Protein AF-A0A7W0QUJ2-F1 (afdb_monomer_lite)

Sequence (228 aa):
MRVSLRWRLALAYGALLTVAAAILLAVAVLVADQTVAATPGLPPDAEVEVVTADGSTVTVSAGAVQEALRDQARDAILRTGGLAFGFVVLAGAAASYLVAGRVLRPVSDLTETARRLSTATLRERIAYRGPRDELAELADAFDEMVGRLDAAFAGQQRFAANASHELRTPLTLIRAEVDVALSDPNATVEELRTSAEIVREATIRADALIESLLLLARSEAEAEKGVL

Structure (mmCIF, N/CA/C/O backbone):
data_AF-A0A7W0QUJ2-F1
#
_entry.id   AF-A0A7W0QUJ2-F1
#
loop_
_atom_site.group_PDB
_atom_site.id
_atom_site.type_symbol
_atom_site.label_atom_id
_atom_site.label_alt_id
_atom_site.label_comp_id
_atom_site.label_asym_id
_atom_site.label_entity_id
_atom_site.label_seq_id
_atom_site.pdbx_PDB_ins_code
_atom_site.Cartn_x
_atom_site.Cartn_y
_atom_site.Cartn_z
_atom_site.occupancy
_atom_site.B_iso_or_equiv
_atom_site.auth_seq_id
_atom_site.auth_comp_id
_atom_site.auth_asym_id
_atom_site.auth_atom_id
_atom_site.pdbx_PDB_model_num
ATOM 1 N N . MET A 1 1 ? 9.821 19.921 -4.964 1.00 41.12 1 MET A N 1
ATOM 2 C CA . MET A 1 1 ? 8.871 19.016 -5.657 1.00 41.12 1 MET A CA 1
ATOM 3 C C . MET A 1 1 ? 9.363 17.582 -5.519 1.00 41.12 1 MET A C 1
ATOM 5 O O . MET A 1 1 ? 10.493 17.316 -5.905 1.00 41.12 1 MET A O 1
ATOM 9 N N . ARG A 1 2 ? 8.576 16.667 -4.936 1.00 44.12 2 ARG A N 1
ATOM 10 C CA . ARG A 1 2 ? 8.938 15.239 -4.900 1.00 44.12 2 ARG A CA 1
ATOM 11 C C . ARG A 1 2 ? 8.622 14.639 -6.269 1.00 44.12 2 ARG A C 1
ATOM 13 O O . ARG A 1 2 ? 7.461 14.585 -6.659 1.00 44.12 2 ARG A O 1
ATOM 20 N N . VAL A 1 3 ? 9.651 14.246 -7.014 1.00 54.47 3 VAL A N 1
ATOM 21 C CA . VAL A 1 3 ? 9.490 13.581 -8.313 1.00 54.47 3 VAL A CA 1
ATOM 22 C C . VAL A 1 3 ? 8.776 12.248 -8.077 1.00 54.47 3 VAL A C 1
ATOM 24 O O . VAL A 1 3 ? 9.257 11.425 -7.299 1.00 54.47 3 VAL A O 1
ATOM 27 N N . SER A 1 4 ? 7.610 12.044 -8.700 1.00 71.44 4 SER A N 1
ATOM 28 C CA . SER A 1 4 ? 6.835 10.806 -8.529 1.00 71.44 4 SER A CA 1
ATOM 29 C C . SER A 1 4 ? 7.671 9.586 -8.934 1.00 71.44 4 SER A C 1
ATOM 31 O O . SER A 1 4 ? 8.441 9.665 -9.893 1.00 71.44 4 SER A O 1
ATOM 33 N N . LEU A 1 5 ? 7.501 8.451 -8.252 1.00 67.38 5 LEU A N 1
ATOM 34 C CA . LEU A 1 5 ? 8.275 7.226 -8.499 1.00 67.38 5 LEU A CA 1
ATOM 35 C C . LEU A 1 5 ? 8.194 6.752 -9.967 1.00 67.38 5 LEU A C 1
ATOM 37 O O . LEU A 1 5 ? 9.180 6.260 -10.509 1.00 67.38 5 LEU A O 1
ATOM 41 N N . ARG A 1 6 ? 7.066 7.029 -10.639 1.00 70.38 6 ARG A N 1
ATOM 42 C CA . ARG A 1 6 ? 6.864 6.839 -12.086 1.00 70.38 6 ARG A CA 1
ATOM 43 C C . ARG A 1 6 ? 7.932 7.531 -12.932 1.00 70.38 6 ARG A C 1
ATOM 45 O O . ARG A 1 6 ? 8.529 6.904 -13.796 1.00 70.38 6 ARG A O 1
ATOM 52 N N . TRP A 1 7 ? 8.200 8.806 -12.648 1.00 68.88 7 TRP A N 1
ATOM 53 C CA . TRP A 1 7 ? 9.214 9.595 -13.349 1.00 68.88 7 TRP A CA 1
ATOM 54 C C . TRP A 1 7 ? 10.627 9.089 -13.058 1.00 68.88 7 TRP A C 1
ATOM 56 O O . TRP A 1 7 ? 11.445 9.055 -13.964 1.00 68.88 7 TRP A O 1
ATOM 66 N N . ARG A 1 8 ? 10.914 8.632 -11.832 1.00 73.19 8 ARG A N 1
ATOM 67 C CA . ARG A 1 8 ? 12.238 8.082 -11.488 1.00 73.19 8 ARG A CA 1
ATOM 68 C C . ARG A 1 8 ? 12.532 6.776 -12.228 1.00 73.19 8 ARG A C 1
ATOM 70 O O . ARG A 1 8 ? 13.620 6.638 -12.774 1.00 73.19 8 ARG A O 1
ATOM 77 N N . LEU A 1 9 ? 11.570 5.851 -12.276 1.00 74.75 9 LEU A N 1
ATOM 78 C CA . LEU A 1 9 ? 11.726 4.585 -13.003 1.00 74.75 9 LEU A CA 1
ATOM 79 C C . LEU A 1 9 ? 11.767 4.808 -14.516 1.00 74.75 9 LEU A C 1
ATOM 81 O O . LEU A 1 9 ? 12.647 4.270 -15.180 1.00 74.75 9 LEU A O 1
ATOM 85 N N . ALA A 1 10 ? 10.885 5.654 -15.057 1.00 77.75 10 ALA A N 1
ATOM 86 C CA . ALA A 1 10 ? 10.911 5.998 -16.476 1.00 77.75 10 ALA A CA 1
ATOM 87 C C . ALA A 1 10 ? 12.243 6.649 -16.885 1.00 77.75 10 ALA A C 1
ATOM 89 O O . ALA A 1 10 ? 12.790 6.304 -17.928 1.00 77.75 10 ALA A O 1
ATOM 90 N N . LEU A 1 11 ? 12.797 7.534 -16.046 1.00 77.25 11 LEU A N 1
ATOM 91 C CA . LEU A 1 11 ? 14.112 8.134 -16.276 1.00 77.25 11 LEU A CA 1
ATOM 92 C C . LEU A 1 11 ? 15.243 7.106 -16.182 1.00 77.25 11 LEU A C 1
ATOM 94 O O . LEU A 1 11 ? 16.143 7.149 -17.009 1.00 77.25 11 LEU A O 1
ATOM 98 N N . ALA A 1 12 ? 15.205 6.175 -15.225 1.00 78.25 12 ALA A N 1
ATOM 99 C CA . ALA A 1 12 ? 16.251 5.162 -15.072 1.00 78.25 12 ALA A CA 1
ATOM 100 C C . ALA A 1 12 ? 16.293 4.183 -16.260 1.00 78.25 12 ALA A C 1
ATOM 102 O O . ALA A 1 12 ? 17.344 4.014 -16.880 1.00 78.25 12 ALA A O 1
ATOM 103 N N . TYR A 1 13 ? 15.152 3.585 -16.624 1.00 81.38 13 TYR A N 1
ATOM 104 C CA . TYR A 1 13 ? 15.073 2.670 -17.770 1.00 81.38 13 TYR A CA 1
ATOM 105 C C . TYR A 1 13 ? 15.253 3.404 -19.104 1.00 81.38 13 TYR A C 1
ATOM 107 O O . TYR A 1 13 ? 15.942 2.902 -19.991 1.00 81.38 13 TYR A O 1
ATOM 115 N N . GLY A 1 14 ? 14.712 4.620 -19.227 1.00 81.88 14 GLY A N 1
ATOM 116 C CA . GLY A 1 14 ? 14.914 5.474 -20.397 1.00 81.88 14 GLY A CA 1
ATOM 117 C C . GLY A 1 14 ? 16.379 5.864 -20.591 1.00 81.88 14 GLY A C 1
ATOM 118 O O . GLY A 1 14 ? 16.884 5.788 -21.710 1.00 81.88 14 GLY A O 1
ATOM 119 N N . ALA A 1 15 ? 17.093 6.211 -19.516 1.00 79.19 15 ALA A N 1
ATOM 120 C CA . ALA A 1 15 ? 18.522 6.514 -19.568 1.00 79.19 15 ALA A CA 1
ATOM 121 C C . ALA A 1 15 ? 19.346 5.289 -19.980 1.00 79.19 15 ALA A C 1
ATOM 123 O O . ALA A 1 15 ? 20.196 5.405 -20.860 1.00 79.19 15 ALA A O 1
ATOM 124 N N . LEU A 1 16 ? 19.057 4.111 -19.416 1.00 83.12 16 LEU A N 1
ATOM 125 C CA . LEU A 1 16 ? 19.733 2.865 -19.789 1.00 83.12 16 LEU A CA 1
ATOM 126 C C . LEU A 1 16 ? 19.545 2.544 -21.279 1.00 83.12 16 LEU A C 1
ATOM 128 O O . LEU A 1 16 ? 20.512 2.241 -21.976 1.00 83.12 16 LEU A O 1
ATOM 132 N N . LEU A 1 17 ? 18.313 2.659 -21.779 1.00 85.00 17 LEU A N 1
ATOM 133 C CA . LEU A 1 17 ? 17.988 2.412 -23.183 1.00 85.00 17 LEU A CA 1
ATOM 134 C C . LEU A 1 17 ? 18.646 3.444 -24.108 1.00 85.00 17 LEU A C 1
ATOM 136 O O . LEU A 1 17 ? 19.142 3.085 -25.171 1.00 85.00 17 LEU A O 1
ATOM 140 N N . THR A 1 18 ? 18.722 4.704 -23.675 1.00 83.62 18 THR A N 1
ATOM 141 C CA . THR A 1 18 ? 19.430 5.768 -24.402 1.00 83.62 18 THR A CA 1
ATOM 142 C C . THR A 1 18 ? 20.923 5.468 -24.505 1.00 83.62 18 THR A C 1
ATOM 144 O O . THR A 1 18 ? 21.493 5.574 -25.588 1.00 83.62 18 THR A O 1
ATOM 147 N N . VAL A 1 19 ? 21.558 5.036 -23.410 1.00 82.00 19 VAL A N 1
ATOM 148 C CA . VAL A 1 19 ? 22.975 4.640 -23.407 1.00 82.00 19 VAL A CA 1
ATOM 149 C C . VAL A 1 19 ? 23.201 3.437 -24.323 1.00 82.00 19 VAL A C 1
ATOM 151 O O . VAL A 1 19 ? 24.111 3.466 -25.148 1.00 82.00 19 VAL A O 1
ATOM 154 N N . ALA A 1 20 ? 22.348 2.412 -24.248 1.00 84.12 20 ALA A N 1
ATOM 155 C CA . ALA A 1 20 ? 22.443 1.238 -25.113 1.00 84.12 20 ALA A CA 1
ATOM 156 C C . ALA A 1 20 ? 22.291 1.598 -26.603 1.00 84.12 20 ALA A C 1
ATOM 158 O O . ALA A 1 20 ? 23.094 1.166 -27.428 1.00 84.12 20 ALA A O 1
ATOM 159 N N . ALA A 1 21 ? 21.307 2.434 -26.947 1.00 85.00 21 ALA A N 1
ATOM 160 C CA . ALA A 1 21 ? 21.097 2.900 -28.315 1.00 85.00 21 ALA A CA 1
ATOM 161 C C . ALA A 1 21 ? 22.274 3.754 -28.823 1.00 85.00 21 ALA A C 1
ATOM 163 O O . ALA A 1 21 ? 22.656 3.637 -29.986 1.00 85.00 21 ALA A O 1
ATOM 164 N N . ALA A 1 22 ? 22.888 4.564 -27.954 1.00 83.69 22 ALA A N 1
ATOM 165 C CA . ALA A 1 22 ? 24.043 5.387 -28.306 1.00 83.69 22 ALA A CA 1
ATOM 166 C C . ALA A 1 22 ? 25.286 4.524 -28.562 1.00 83.69 22 ALA A C 1
ATOM 168 O O . ALA A 1 22 ? 26.011 4.765 -29.525 1.00 83.69 22 ALA A O 1
ATOM 169 N N . ILE A 1 23 ? 25.499 3.484 -27.746 1.00 86.75 23 ILE A N 1
ATOM 170 C CA . ILE A 1 23 ? 26.576 2.505 -27.946 1.00 86.75 23 ILE A CA 1
ATOM 171 C C . ILE A 1 23 ? 26.380 1.768 -29.273 1.00 86.75 23 ILE A C 1
ATOM 173 O O . ILE A 1 23 ? 27.322 1.681 -30.054 1.00 86.75 23 ILE A O 1
ATOM 177 N N . LEU A 1 24 ? 25.169 1.280 -29.563 1.00 84.94 24 LEU A N 1
ATOM 178 C CA . LEU A 1 24 ? 24.881 0.597 -30.830 1.00 84.94 24 LEU A CA 1
ATOM 179 C C . LEU A 1 24 ? 25.134 1.499 -32.041 1.00 84.94 24 LEU A C 1
ATOM 181 O O . LEU A 1 24 ? 25.731 1.051 -33.018 1.00 84.94 24 LEU A O 1
ATOM 185 N N . LEU A 1 25 ? 24.733 2.771 -31.966 1.00 84.75 25 LEU A N 1
ATOM 186 C CA . LEU A 1 25 ? 24.997 3.739 -33.028 1.00 84.75 25 LEU A CA 1
ATOM 187 C C . LEU A 1 25 ? 26.503 3.994 -33.201 1.00 84.75 25 LEU A C 1
ATOM 189 O O . LEU A 1 25 ? 26.996 3.996 -34.327 1.00 84.75 25 LEU A O 1
ATOM 193 N N . ALA A 1 26 ? 27.244 4.158 -32.102 1.00 81.88 26 ALA A N 1
ATOM 194 C CA . ALA A 1 26 ? 28.694 4.342 -32.141 1.00 81.88 26 ALA A CA 1
ATOM 195 C C . ALA A 1 26 ? 29.414 3.124 -32.743 1.00 81.88 26 ALA A C 1
ATOM 197 O O . ALA A 1 26 ? 30.314 3.285 -33.565 1.00 81.88 26 ALA A O 1
ATOM 198 N N . VAL A 1 27 ? 28.982 1.909 -32.388 1.00 86.12 27 VAL A N 1
ATOM 199 C CA . VAL A 1 27 ? 29.499 0.662 -32.970 1.00 86.12 27 VAL A CA 1
ATOM 200 C C . VAL A 1 27 ? 29.193 0.595 -34.465 1.00 86.12 27 VAL A C 1
ATOM 202 O O . VAL A 1 27 ? 30.080 0.250 -35.239 1.00 86.12 27 VAL A O 1
ATOM 205 N N . ALA A 1 28 ? 27.984 0.966 -34.894 1.00 83.38 28 ALA A N 1
ATOM 206 C CA . ALA A 1 28 ? 27.619 0.973 -36.310 1.00 83.38 28 ALA A CA 1
ATOM 207 C C . ALA A 1 28 ? 28.500 1.929 -37.134 1.00 83.38 28 ALA A C 1
ATOM 209 O O . ALA A 1 28 ? 28.973 1.548 -38.204 1.00 83.38 28 ALA A O 1
ATOM 210 N N . VAL A 1 29 ? 28.770 3.135 -36.619 1.00 82.50 29 VAL A N 1
ATOM 211 C CA . VAL A 1 29 ? 29.682 4.101 -37.262 1.00 82.50 29 VAL A CA 1
ATOM 212 C C . VAL A 1 29 ? 31.108 3.551 -37.319 1.00 82.50 29 VAL A C 1
ATOM 214 O O . VAL A 1 29 ? 31.731 3.587 -38.374 1.00 82.50 29 VAL A O 1
ATOM 217 N N . LEU A 1 30 ? 31.603 2.974 -36.222 1.00 85.81 30 LEU A N 1
ATOM 218 C CA . LEU A 1 30 ? 32.952 2.408 -36.160 1.00 85.81 30 LEU A CA 1
ATOM 219 C C . LEU A 1 30 ? 33.131 1.238 -37.138 1.00 85.81 30 LEU A C 1
ATOM 221 O O . LEU A 1 30 ? 34.152 1.155 -37.818 1.00 85.81 30 LEU A O 1
ATOM 225 N N . VAL A 1 31 ? 32.138 0.350 -37.243 1.00 83.38 31 VAL A N 1
ATOM 226 C CA . VAL A 1 31 ? 32.144 -0.754 -38.215 1.00 83.38 31 VAL A CA 1
ATOM 227 C C . VAL A 1 31 ? 32.119 -0.212 -39.640 1.00 83.38 31 VAL A C 1
ATOM 229 O O . VAL A 1 31 ? 32.890 -0.682 -40.473 1.00 83.38 31 VAL A O 1
ATOM 232 N N . ALA A 1 32 ? 31.292 0.796 -39.926 1.00 81.44 32 ALA A N 1
ATOM 233 C CA . ALA A 1 32 ? 31.268 1.424 -41.241 1.00 81.44 32 ALA A CA 1
ATOM 234 C C . ALA A 1 32 ? 32.638 2.015 -41.608 1.00 81.44 32 ALA A C 1
ATOM 236 O O . ALA A 1 32 ? 33.168 1.696 -42.672 1.00 81.44 32 ALA A O 1
ATOM 237 N N . ASP A 1 33 ? 33.267 2.760 -40.696 1.00 79.31 33 ASP A N 1
ATOM 238 C CA . ASP A 1 33 ? 34.607 3.319 -40.899 1.00 79.31 33 ASP A CA 1
ATOM 239 C C . ASP A 1 33 ? 35.656 2.230 -41.166 1.00 79.31 33 ASP A C 1
ATOM 241 O O . ASP A 1 33 ? 36.487 2.381 -42.065 1.00 79.31 33 ASP A O 1
ATOM 245 N N . GLN A 1 34 ? 35.600 1.111 -40.434 1.00 80.75 34 GLN A N 1
ATOM 246 C CA . GLN A 1 34 ? 36.497 -0.029 -40.648 1.00 80.75 34 GLN A CA 1
ATOM 247 C C . GLN A 1 34 ? 36.257 -0.719 -41.993 1.00 80.75 34 GLN A C 1
ATOM 249 O O . GLN A 1 34 ? 37.219 -1.034 -42.690 1.00 80.75 34 GLN A O 1
ATOM 254 N N . THR A 1 35 ? 34.999 -0.942 -42.382 1.00 79.06 35 THR A N 1
ATOM 255 C CA . THR A 1 35 ? 34.668 -1.584 -43.667 1.00 79.06 35 THR A CA 1
ATOM 256 C C . THR A 1 35 ? 35.083 -0.726 -44.860 1.00 79.06 35 THR A C 1
ATOM 258 O O . THR A 1 35 ? 35.651 -1.249 -45.819 1.00 79.06 35 THR A O 1
ATOM 261 N N . VAL A 1 36 ? 34.890 0.595 -44.782 1.00 74.69 36 VAL A N 1
ATOM 262 C CA . VAL A 1 36 ? 35.333 1.533 -45.822 1.00 74.69 36 VAL A CA 1
ATOM 263 C C . VAL A 1 36 ? 36.861 1.578 -45.899 1.00 74.69 36 VAL A C 1
ATOM 265 O O . VAL A 1 36 ? 37.410 1.540 -46.996 1.00 74.69 36 VAL A O 1
ATOM 268 N N . ALA A 1 37 ? 37.562 1.587 -44.759 1.00 74.81 37 ALA A N 1
ATOM 269 C CA . ALA A 1 37 ? 39.027 1.584 -44.728 1.00 74.81 37 ALA A CA 1
ATOM 270 C C . ALA A 1 37 ? 39.653 0.255 -45.196 1.00 74.81 37 ALA A C 1
ATOM 272 O O . ALA A 1 37 ? 40.754 0.255 -45.739 1.00 74.81 37 ALA A O 1
ATOM 273 N N . ALA A 1 38 ? 38.969 -0.872 -44.983 1.00 75.12 38 ALA A N 1
ATOM 274 C CA . ALA A 1 38 ? 39.429 -2.201 -45.388 1.00 75.12 38 ALA A CA 1
ATOM 275 C C . ALA A 1 38 ? 39.112 -2.540 -46.854 1.00 75.12 38 ALA A C 1
ATOM 277 O O . ALA A 1 38 ? 39.614 -3.541 -47.367 1.00 75.12 38 ALA A O 1
ATOM 278 N N . THR A 1 39 ? 38.283 -1.738 -47.529 1.00 73.56 39 THR A N 1
ATOM 279 C CA . THR A 1 39 ? 37.979 -1.932 -48.950 1.00 73.56 39 THR A CA 1
ATOM 280 C C . THR A 1 39 ? 39.227 -1.576 -49.769 1.00 73.56 39 THR A C 1
ATOM 282 O O . THR A 1 39 ? 39.682 -0.434 -49.681 1.00 73.56 39 THR A O 1
ATOM 285 N N . PRO A 1 40 ? 39.810 -2.509 -50.551 1.00 66.62 40 PRO A N 1
ATOM 286 C CA . PRO A 1 40 ? 40.983 -2.221 -51.371 1.00 66.62 40 PRO A CA 1
ATOM 287 C C . PRO A 1 40 ? 40.670 -1.090 -52.357 1.00 66.62 40 PRO A C 1
ATOM 289 O O . PRO A 1 40 ? 39.863 -1.259 -53.270 1.00 66.62 40 PRO A O 1
ATOM 292 N N . GLY A 1 41 ? 41.276 0.074 -52.132 1.00 65.81 41 GLY A N 1
ATOM 293 C CA . GLY A 1 41 ? 41.152 1.235 -53.005 1.00 65.81 41 GLY A CA 1
ATOM 294 C C . GLY A 1 41 ? 42.111 1.150 -54.188 1.00 65.81 41 GLY A C 1
ATOM 295 O O . GLY A 1 41 ? 43.156 0.500 -54.123 1.00 65.81 41 GLY A O 1
ATOM 296 N N . LEU A 1 42 ? 41.760 1.835 -55.275 1.00 68.25 42 LEU A N 1
ATOM 297 C CA . LEU A 1 42 ? 42.717 2.163 -56.329 1.00 68.25 42 LEU A CA 1
ATOM 298 C C . LEU A 1 42 ? 43.862 3.007 -55.725 1.00 68.25 42 LEU A C 1
ATOM 300 O O . LEU A 1 42 ? 43.637 3.702 -54.731 1.00 68.25 42 LEU A O 1
ATOM 304 N N . PRO A 1 43 ? 45.084 2.963 -56.291 1.00 72.44 43 PRO A N 1
ATOM 305 C CA . PRO A 1 43 ? 46.177 3.824 -55.848 1.00 72.44 43 PRO A CA 1
ATOM 306 C C . PRO A 1 43 ? 45.701 5.284 -55.760 1.00 72.44 43 PRO A C 1
ATOM 308 O O . PRO A 1 43 ? 44.968 5.713 -56.649 1.00 72.44 43 PRO A O 1
ATOM 311 N N . PRO A 1 44 ? 46.091 6.061 -54.735 1.00 67.19 44 PRO A N 1
ATOM 312 C CA . PRO A 1 44 ? 45.601 7.433 -54.551 1.00 67.19 44 PRO A CA 1
ATOM 313 C C . PRO A 1 44 ? 45.901 8.345 -55.752 1.00 67.19 44 PRO A C 1
ATOM 315 O O . PRO A 1 44 ? 45.146 9.279 -56.018 1.00 67.19 44 PRO A O 1
ATOM 318 N N . ASP A 1 45 ? 46.948 8.008 -56.507 1.00 72.25 45 ASP A N 1
ATOM 319 C CA . ASP A 1 45 ? 47.400 8.710 -57.709 1.00 72.25 45 ASP A CA 1
ATOM 320 C C . ASP A 1 45 ? 46.765 8.162 -59.002 1.00 72.25 45 ASP A C 1
ATOM 322 O O . ASP A 1 45 ? 47.058 8.645 -60.093 1.00 72.25 45 ASP A O 1
ATOM 326 N N . ALA A 1 46 ? 45.929 7.121 -58.910 1.00 75.62 46 ALA A N 1
ATOM 327 C CA . ALA A 1 46 ? 45.236 6.569 -60.063 1.00 75.62 46 ALA A CA 1
ATOM 328 C C . ALA A 1 46 ? 44.139 7.533 -60.518 1.00 75.62 46 ALA A C 1
ATOM 330 O O . ALA A 1 46 ? 43.313 7.992 -59.729 1.00 75.62 46 ALA A O 1
ATOM 331 N N . GLU A 1 47 ? 44.120 7.815 -61.811 1.00 77.94 47 GLU A N 1
ATOM 332 C CA . GLU A 1 47 ? 43.076 8.603 -62.445 1.00 77.94 47 GLU A CA 1
ATOM 333 C C . GLU A 1 47 ? 41.907 7.699 -62.845 1.00 77.94 47 GLU A C 1
ATOM 335 O O . GLU A 1 47 ? 42.093 6.633 -63.434 1.00 77.94 47 GLU A O 1
ATOM 340 N N . VAL A 1 48 ? 40.693 8.123 -62.506 1.00 78.12 48 VAL A N 1
ATOM 341 C CA . VAL A 1 48 ? 39.449 7.434 -62.848 1.00 78.12 48 VAL A CA 1
ATOM 342 C C . VAL A 1 48 ? 38.657 8.342 -63.776 1.00 78.12 48 VAL A C 1
ATOM 344 O O . VAL A 1 48 ? 38.345 9.480 -63.427 1.00 78.12 48 VAL A O 1
ATOM 347 N N . GLU A 1 49 ? 38.316 7.842 -64.961 1.00 78.31 49 GLU A N 1
ATOM 348 C CA . GLU A 1 49 ? 37.331 8.500 -65.816 1.00 78.31 49 GLU A CA 1
ATOM 349 C C . GLU A 1 49 ? 35.940 8.302 -65.217 1.00 78.31 49 GLU A C 1
ATOM 351 O O . GLU A 1 49 ? 35.427 7.183 -65.126 1.00 78.31 49 GLU A O 1
ATOM 356 N N . VAL A 1 50 ? 35.319 9.403 -64.812 1.00 76.62 50 VAL A N 1
ATOM 357 C CA . VAL A 1 50 ? 33.926 9.428 -64.384 1.00 76.62 50 VAL A CA 1
ATOM 358 C C . VAL A 1 50 ? 33.111 10.005 -65.531 1.00 76.62 50 VAL A C 1
ATOM 360 O O . VAL A 1 50 ? 33.337 11.135 -65.962 1.00 76.62 50 VAL A O 1
ATOM 363 N N . VAL A 1 51 ? 32.159 9.225 -66.037 1.00 79.38 51 VAL A N 1
ATOM 364 C CA . VAL A 1 51 ? 31.181 9.713 -67.013 1.00 79.38 51 VAL A CA 1
ATOM 365 C C . VAL A 1 51 ? 30.088 10.445 -66.239 1.00 79.38 51 VAL A C 1
ATOM 367 O O . VAL A 1 51 ? 29.348 9.828 -65.467 1.00 79.38 51 VAL A O 1
ATOM 370 N N . THR A 1 52 ? 30.005 11.763 -66.396 1.00 75.88 52 THR A N 1
ATOM 371 C CA . THR A 1 52 ? 28.955 12.580 -65.780 1.00 75.88 52 THR A CA 1
ATOM 372 C C . THR A 1 52 ? 27.600 12.320 -66.436 1.00 75.88 52 THR A C 1
ATOM 374 O O . THR A 1 52 ? 27.493 11.761 -67.526 1.00 75.88 52 THR A O 1
ATOM 377 N N . ALA A 1 53 ? 26.521 12.724 -65.760 1.00 77.25 53 ALA A N 1
ATOM 378 C CA . ALA A 1 53 ? 25.148 12.495 -66.222 1.00 77.25 53 ALA A CA 1
ATOM 379 C C . ALA A 1 53 ? 24.821 13.154 -67.581 1.00 77.25 53 ALA A C 1
ATOM 381 O O . ALA A 1 53 ? 23.825 12.805 -68.211 1.00 77.25 53 ALA A O 1
ATOM 382 N N . ASP A 1 54 ? 25.653 14.095 -68.030 1.00 80.44 54 ASP A N 1
ATOM 383 C CA . ASP A 1 54 ? 25.590 14.774 -69.325 1.00 80.44 54 ASP A CA 1
ATOM 384 C C . ASP A 1 54 ? 26.376 14.055 -70.442 1.00 80.44 54 ASP A C 1
ATOM 386 O O . ASP A 1 54 ? 26.400 14.525 -71.579 1.00 80.44 54 ASP A O 1
ATOM 390 N N . GLY A 1 55 ? 27.000 12.912 -70.137 1.00 77.12 55 GLY A N 1
ATOM 391 C CA . GLY A 1 55 ? 27.792 12.118 -71.077 1.00 77.12 55 GLY A CA 1
ATOM 392 C C . GLY A 1 55 ? 29.205 12.650 -71.324 1.00 77.12 55 GLY A C 1
ATOM 393 O O . GLY A 1 55 ? 29.910 12.089 -72.161 1.00 77.12 55 GLY A O 1
ATOM 394 N N . SER A 1 56 ? 29.632 13.706 -70.623 1.00 77.94 56 SER A N 1
ATOM 395 C CA . SER A 1 56 ? 31.028 14.147 -70.646 1.00 77.94 56 SER A CA 1
ATOM 396 C C . SER A 1 56 ? 31.889 13.257 -69.747 1.00 77.94 56 SER A C 1
ATOM 398 O O . SER A 1 56 ? 31.410 12.722 -68.747 1.00 77.94 56 SER A O 1
ATOM 400 N N . THR A 1 57 ? 33.154 13.056 -70.118 1.00 74.62 57 THR A N 1
ATOM 401 C CA . THR A 1 57 ? 34.091 12.290 -69.294 1.00 74.62 57 THR A CA 1
ATOM 402 C C . THR A 1 57 ? 35.026 13.239 -68.573 1.00 74.62 57 THR A C 1
ATOM 404 O O . THR A 1 57 ? 35.707 14.054 -69.199 1.00 74.62 57 THR A O 1
ATOM 407 N N . VAL A 1 58 ? 35.041 13.146 -67.247 1.00 79.44 58 VAL A N 1
ATOM 408 C CA . VAL A 1 58 ? 35.904 13.949 -66.387 1.00 79.44 58 VAL A CA 1
ATOM 409 C C . VAL A 1 58 ? 36.855 13.012 -65.664 1.00 79.44 58 VAL A C 1
ATOM 411 O O . VAL A 1 58 ? 36.434 12.061 -65.006 1.00 79.44 58 VAL A O 1
ATOM 414 N N . THR A 1 59 ? 38.147 13.290 -65.781 1.00 76.94 59 THR A N 1
ATOM 415 C CA . THR A 1 59 ? 39.185 12.553 -65.069 1.00 76.94 59 THR A CA 1
ATOM 416 C C . THR A 1 59 ? 39.277 13.068 -63.640 1.00 76.94 59 THR A C 1
ATOM 418 O O . THR A 1 59 ? 39.554 14.246 -63.409 1.00 76.94 59 THR A O 1
ATOM 421 N N . VAL A 1 60 ? 39.020 12.195 -62.672 1.00 80.12 60 VAL A N 1
ATOM 422 C CA . VAL A 1 60 ? 39.052 12.518 -61.242 1.00 80.12 60 VAL A CA 1
ATOM 423 C C . VAL A 1 60 ? 40.038 11.578 -60.559 1.00 80.12 60 VAL A C 1
ATOM 425 O O . VAL A 1 60 ? 40.141 10.408 -60.927 1.00 80.12 60 VAL A O 1
ATOM 428 N N . SER A 1 61 ? 40.776 12.060 -59.558 1.00 81.50 61 SER A N 1
ATOM 429 C CA . SER A 1 61 ? 41.649 11.175 -58.785 1.00 81.50 61 SER A CA 1
ATOM 430 C C . SER A 1 61 ? 40.818 10.145 -58.018 1.00 81.50 61 SER A C 1
ATOM 432 O O . SER A 1 61 ? 39.794 10.469 -57.406 1.00 81.50 61 SER A O 1
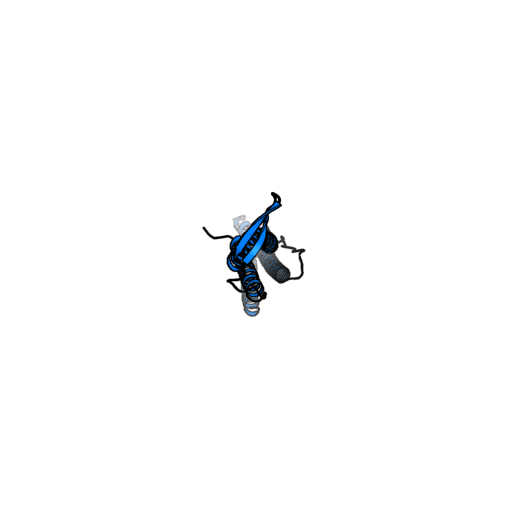ATOM 434 N N . ALA A 1 62 ? 41.277 8.895 -58.014 1.00 78.50 62 ALA A N 1
ATOM 435 C CA . ALA A 1 62 ? 40.655 7.814 -57.259 1.00 78.50 62 ALA A CA 1
ATOM 436 C C . ALA A 1 62 ? 40.506 8.169 -55.771 1.00 78.50 62 ALA A C 1
ATOM 438 O O . ALA A 1 62 ? 39.479 7.862 -55.165 1.00 78.50 62 ALA A O 1
ATOM 439 N N . GLY A 1 63 ? 41.490 8.881 -55.204 1.00 77.06 63 GLY A N 1
ATOM 440 C CA . GLY A 1 63 ? 41.439 9.376 -53.829 1.00 77.06 63 GLY A CA 1
ATOM 441 C C . GLY A 1 63 ? 40.288 10.356 -53.574 1.00 77.06 63 GLY A C 1
ATOM 442 O O . GLY A 1 63 ? 39.602 10.231 -52.563 1.00 77.06 63 GLY A O 1
ATOM 443 N N . ALA A 1 64 ? 40.013 11.284 -54.499 1.00 79.38 64 ALA A N 1
ATOM 444 C CA . ALA A 1 64 ? 38.907 12.234 -54.348 1.00 79.38 64 ALA A CA 1
ATOM 445 C C . ALA A 1 64 ? 37.534 11.547 -54.431 1.00 79.38 64 ALA A C 1
ATOM 447 O O . ALA A 1 64 ? 36.619 11.905 -53.689 1.00 79.38 64 ALA A O 1
ATOM 448 N N . VAL A 1 65 ? 37.393 10.528 -55.287 1.00 79.38 65 VAL A N 1
ATOM 449 C CA . VAL A 1 65 ? 36.165 9.718 -55.374 1.00 79.38 65 VAL A CA 1
ATOM 450 C C . VAL A 1 65 ? 35.964 8.889 -54.099 1.00 79.38 65 VAL A C 1
ATOM 452 O O . VAL A 1 65 ? 34.847 8.810 -53.587 1.00 79.38 65 VAL A O 1
ATOM 455 N N . GLN A 1 66 ? 37.032 8.303 -53.550 1.00 79.38 66 GLN A N 1
ATOM 456 C CA . GLN A 1 66 ? 36.967 7.515 -52.317 1.00 79.38 66 GLN A CA 1
ATOM 457 C C . GLN A 1 66 ? 36.624 8.374 -51.089 1.00 79.38 66 GLN A C 1
ATOM 459 O O . GLN A 1 66 ? 35.800 7.956 -50.274 1.00 79.38 66 GLN A O 1
ATOM 464 N N . GLU A 1 67 ? 37.189 9.580 -50.980 1.00 81.38 67 GLU A N 1
ATOM 465 C CA . GLU A 1 67 ? 36.864 10.528 -49.905 1.00 81.38 67 GLU A CA 1
ATOM 466 C C . GLU A 1 67 ? 35.399 10.986 -49.999 1.00 81.38 67 GLU A C 1
ATOM 468 O O . GLU A 1 67 ? 34.675 10.947 -49.007 1.00 81.38 67 GLU A O 1
ATOM 473 N N . ALA A 1 68 ? 34.914 11.304 -51.206 1.00 81.94 68 ALA A N 1
ATOM 474 C CA . ALA A 1 68 ? 33.520 11.696 -51.425 1.00 81.94 68 ALA A CA 1
ATOM 475 C C . ALA A 1 68 ? 32.526 10.575 -51.069 1.00 81.94 68 ALA A C 1
ATOM 477 O O . ALA A 1 68 ? 31.493 10.835 -50.450 1.00 81.94 68 ALA A O 1
ATOM 478 N N . LEU A 1 69 ? 32.839 9.319 -51.412 1.00 80.31 69 LEU A N 1
ATOM 479 C CA . LEU A 1 69 ? 32.032 8.158 -51.019 1.00 80.31 69 LEU A CA 1
ATOM 480 C C . LEU A 1 69 ? 32.043 7.939 -49.503 1.00 80.31 69 LEU A C 1
ATOM 482 O O . LEU A 1 69 ? 31.007 7.604 -48.927 1.00 80.31 69 LEU A O 1
ATOM 486 N N . ARG A 1 70 ? 33.194 8.138 -48.851 1.00 80.50 70 ARG A N 1
ATOM 487 C CA . ARG A 1 70 ? 33.332 8.020 -47.396 1.00 80.50 70 ARG A CA 1
ATOM 488 C C . ARG A 1 70 ? 32.516 9.085 -46.673 1.00 80.50 70 ARG A C 1
ATOM 490 O O . ARG A 1 70 ? 31.767 8.746 -45.756 1.00 80.50 70 ARG A O 1
ATOM 497 N N . ASP A 1 71 ? 32.599 10.333 -47.123 1.00 83.50 71 ASP A N 1
ATOM 498 C CA . ASP A 1 71 ? 31.799 11.434 -46.590 1.00 8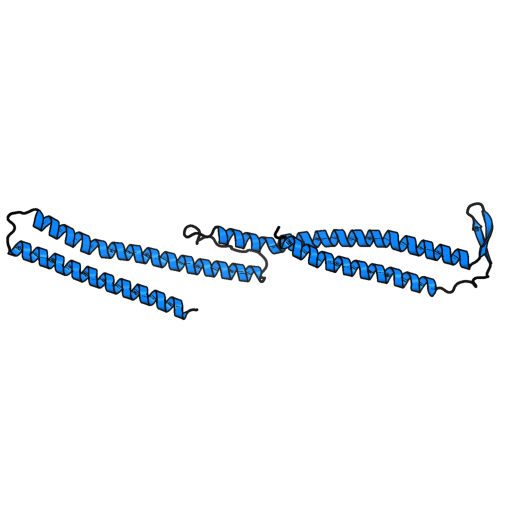3.50 71 ASP A CA 1
ATOM 499 C C . ASP A 1 71 ? 30.307 11.184 -46.805 1.00 83.50 71 ASP A C 1
ATOM 501 O O . ASP A 1 71 ? 29.522 11.298 -45.863 1.00 83.50 71 ASP A O 1
ATOM 505 N N . GLN A 1 72 ? 29.905 10.744 -48.000 1.00 84.12 72 GLN A N 1
ATOM 506 C CA . GLN A 1 72 ? 28.507 10.437 -48.295 1.00 84.12 72 GLN A CA 1
ATOM 507 C C . GLN A 1 72 ? 27.972 9.270 -47.449 1.00 84.12 72 GLN A C 1
ATOM 509 O O . GLN A 1 72 ? 26.852 9.347 -46.934 1.00 84.12 72 GLN A O 1
ATOM 514 N N . ALA A 1 73 ? 28.758 8.204 -47.270 1.00 81.62 73 ALA A N 1
ATOM 515 C CA . ALA A 1 73 ? 28.396 7.072 -46.420 1.00 81.62 73 ALA A CA 1
ATOM 516 C C . ALA A 1 73 ? 28.265 7.497 -44.951 1.00 81.62 73 ALA A C 1
ATOM 518 O O . ALA A 1 73 ? 27.284 7.143 -44.290 1.00 81.62 73 ALA A O 1
ATOM 519 N N . ARG A 1 74 ? 29.203 8.308 -44.450 1.00 81.62 74 ARG A N 1
ATOM 520 C CA . ARG A 1 74 ? 29.172 8.844 -43.085 1.00 81.62 74 ARG A CA 1
ATOM 521 C C . ARG A 1 74 ? 27.938 9.709 -42.853 1.00 81.62 74 ARG A C 1
ATOM 523 O O . ARG A 1 74 ? 27.232 9.503 -41.867 1.00 81.62 74 ARG A O 1
ATOM 530 N N . ASP A 1 75 ? 27.641 10.629 -43.766 1.00 84.44 75 ASP A N 1
ATOM 531 C CA . ASP A 1 75 ? 26.488 11.525 -43.651 1.00 84.44 75 ASP A CA 1
ATOM 532 C C . ASP A 1 75 ? 25.165 10.745 -43.697 1.00 84.44 75 ASP A C 1
ATOM 534 O O . ASP A 1 75 ? 24.250 11.007 -42.911 1.00 84.44 75 ASP A O 1
ATOM 538 N N . ALA A 1 76 ? 25.077 9.726 -44.559 1.00 84.44 76 ALA A N 1
ATOM 539 C CA . ALA A 1 76 ? 23.920 8.837 -44.628 1.00 84.44 76 ALA A CA 1
ATOM 540 C C . ALA A 1 76 ? 23.721 8.038 -43.328 1.00 84.44 76 ALA A C 1
ATOM 542 O O . ALA A 1 76 ? 22.593 7.937 -42.838 1.00 84.44 76 ALA A O 1
ATOM 543 N N . ILE A 1 77 ? 24.798 7.508 -42.738 1.00 84.31 77 ILE A N 1
ATOM 544 C CA . ILE A 1 77 ? 24.744 6.767 -41.469 1.00 84.31 77 ILE A CA 1
ATOM 545 C C . ILE A 1 77 ? 24.376 7.693 -40.310 1.00 84.31 77 ILE A C 1
ATOM 547 O O . ILE A 1 77 ? 23.533 7.327 -39.494 1.00 84.31 77 ILE A O 1
ATOM 551 N N . LEU A 1 78 ? 24.943 8.899 -40.238 1.00 83.12 78 LEU A N 1
ATOM 552 C CA . LEU A 1 78 ? 24.637 9.851 -39.168 1.00 83.12 78 LEU A CA 1
ATOM 553 C C . LEU A 1 78 ? 23.190 10.348 -39.241 1.00 83.12 78 LEU A C 1
ATOM 555 O O . LEU A 1 78 ? 22.521 10.417 -38.210 1.00 83.12 78 LEU A O 1
ATOM 559 N N . ARG A 1 79 ? 22.671 10.643 -40.439 1.00 86.50 79 ARG A N 1
ATOM 560 C CA . ARG A 1 79 ? 21.274 11.075 -40.613 1.00 86.50 79 ARG A CA 1
ATOM 561 C C . ARG A 1 79 ? 20.297 9.943 -40.314 1.00 86.50 79 ARG A C 1
ATOM 563 O O . ARG A 1 79 ? 19.428 10.095 -39.457 1.00 86.50 79 ARG A O 1
ATOM 570 N N . THR A 1 80 ? 20.443 8.803 -40.986 1.00 83.25 80 THR A N 1
ATOM 571 C CA . THR A 1 80 ? 19.521 7.668 -40.828 1.00 83.25 80 THR A CA 1
ATOM 572 C C . THR A 1 80 ? 19.642 7.048 -39.437 1.00 83.25 80 THR A C 1
ATOM 574 O O . THR A 1 80 ? 18.635 6.780 -38.783 1.00 83.25 80 THR A O 1
ATOM 577 N N . GLY A 1 81 ? 20.870 6.884 -38.944 1.00 83.75 81 GLY A N 1
ATOM 578 C CA . GLY A 1 81 ? 21.156 6.377 -37.606 1.00 83.75 81 GLY A CA 1
ATOM 579 C C . GLY A 1 81 ? 20.716 7.338 -36.503 1.00 83.75 81 GLY A C 1
ATOM 580 O O . GLY A 1 81 ? 20.156 6.889 -35.507 1.00 83.75 81 GLY A O 1
ATOM 581 N N . GLY A 1 82 ? 20.867 8.651 -36.695 1.00 84.06 82 GLY A N 1
ATOM 582 C CA . GLY A 1 82 ? 20.354 9.666 -35.772 1.00 84.06 82 GLY A CA 1
ATOM 583 C C . GLY A 1 82 ? 18.826 9.655 -35.668 1.00 84.06 82 GLY A C 1
ATOM 584 O O . GLY A 1 82 ? 18.286 9.704 -34.562 1.00 84.06 82 GLY A O 1
ATOM 585 N N . LEU A 1 83 ? 18.119 9.513 -36.796 1.00 89.31 83 LEU A N 1
ATOM 586 C CA . LEU A 1 83 ? 16.659 9.359 -36.812 1.00 89.31 83 LEU A CA 1
ATOM 587 C C . LEU A 1 83 ? 16.214 8.066 -36.118 1.00 89.31 83 LEU A C 1
ATOM 589 O O . LEU A 1 83 ? 15.307 8.098 -35.284 1.00 89.31 83 LEU A O 1
ATOM 593 N N . ALA A 1 84 ? 16.874 6.943 -36.414 1.00 82.38 84 ALA A N 1
ATOM 594 C CA . ALA A 1 84 ? 16.599 5.664 -35.763 1.00 82.38 84 ALA A CA 1
ATOM 595 C C . ALA A 1 84 ? 16.858 5.731 -34.248 1.00 82.38 84 ALA A C 1
ATOM 597 O O . ALA A 1 84 ? 16.033 5.275 -33.458 1.00 82.38 84 ALA A O 1
ATOM 598 N N . PHE A 1 85 ? 17.959 6.360 -33.831 1.00 84.62 85 PHE A N 1
ATOM 599 C CA . PHE A 1 85 ? 18.289 6.591 -32.427 1.00 84.62 85 PHE A CA 1
ATOM 600 C C . PHE A 1 85 ? 17.217 7.431 -31.728 1.00 84.62 85 PHE A C 1
ATOM 602 O O . PHE A 1 85 ? 16.698 7.021 -30.690 1.00 84.62 85 PHE A O 1
ATOM 609 N N . GLY A 1 86 ? 16.831 8.567 -32.318 1.00 84.62 86 GLY A N 1
ATOM 610 C CA . GLY A 1 86 ? 15.777 9.423 -31.775 1.00 84.62 86 GLY A CA 1
ATOM 611 C C . GLY A 1 86 ? 14.456 8.672 -31.606 1.00 84.62 86 GLY A C 1
ATOM 612 O O . GLY A 1 86 ? 13.821 8.765 -30.555 1.00 84.62 86 GLY A O 1
ATOM 613 N N . PHE A 1 87 ? 14.077 7.862 -32.599 1.00 87.38 87 PHE A N 1
ATOM 614 C CA . PHE A 1 87 ? 12.886 7.019 -32.524 1.00 87.38 87 PHE A CA 1
ATOM 615 C C . PHE A 1 87 ? 12.967 5.995 -31.384 1.00 87.38 87 PHE A C 1
ATOM 617 O O . PHE A 1 87 ? 12.031 5.894 -30.591 1.00 87.38 87 PHE A O 1
ATOM 624 N N . VAL A 1 88 ? 14.086 5.275 -31.256 1.00 83.75 88 VAL A N 1
ATOM 625 C CA . VAL A 1 88 ? 14.296 4.275 -30.193 1.00 83.75 88 VAL A CA 1
ATOM 626 C C . VAL A 1 88 ? 14.243 4.917 -28.807 1.00 83.75 88 VAL A C 1
ATOM 628 O O . VAL A 1 88 ? 13.578 4.385 -27.917 1.00 83.75 88 VAL A O 1
ATOM 631 N N . VAL A 1 89 ? 14.871 6.081 -28.624 1.00 83.81 89 VAL A N 1
ATOM 632 C CA . VAL A 1 89 ? 14.846 6.823 -27.353 1.00 83.81 89 VAL A CA 1
ATOM 633 C C . VAL A 1 89 ? 13.423 7.245 -26.993 1.00 83.81 89 VAL A C 1
ATOM 635 O O . VAL A 1 89 ? 12.975 6.998 -25.872 1.00 83.81 89 VAL A O 1
ATOM 638 N N . LEU A 1 90 ? 12.685 7.838 -27.937 1.00 85.31 90 LEU A N 1
ATOM 639 C CA . LEU A 1 90 ? 11.307 8.277 -27.704 1.00 85.31 90 LEU A CA 1
ATOM 640 C C . LEU A 1 90 ? 10.372 7.096 -27.415 1.00 85.31 90 LEU A C 1
ATOM 642 O O . LEU A 1 90 ? 9.611 7.136 -26.446 1.00 85.31 90 LEU A O 1
ATOM 646 N N . ALA A 1 91 ? 10.456 6.028 -28.210 1.00 81.25 91 ALA A N 1
ATOM 647 C CA . ALA A 1 91 ? 9.650 4.825 -28.027 1.00 81.25 91 ALA A CA 1
ATOM 648 C C . ALA A 1 91 ? 9.965 4.134 -26.690 1.00 81.25 91 ALA A C 1
ATOM 650 O O . ALA A 1 91 ? 9.051 3.763 -25.953 1.00 81.25 91 ALA A O 1
ATOM 651 N N . GLY A 1 92 ? 11.247 4.019 -26.336 1.00 81.56 92 GLY A N 1
ATOM 652 C CA . GLY A 1 92 ? 11.696 3.441 -25.073 1.00 81.56 92 GLY A CA 1
ATOM 653 C C . GLY A 1 92 ? 11.262 4.257 -23.855 1.00 81.56 92 GLY A C 1
ATOM 654 O O . GLY A 1 92 ? 10.802 3.685 -22.863 1.00 81.56 92 GLY A O 1
ATOM 655 N N . ALA A 1 93 ? 11.333 5.589 -23.930 1.00 81.00 93 ALA A N 1
ATOM 656 C CA . ALA A 1 93 ? 10.839 6.476 -22.878 1.00 81.00 93 ALA A CA 1
ATOM 657 C C . ALA A 1 93 ? 9.317 6.343 -22.695 1.00 81.00 93 ALA A C 1
ATOM 659 O O . ALA A 1 93 ? 8.843 6.200 -21.564 1.00 81.00 93 ALA A O 1
ATOM 660 N N . ALA A 1 94 ? 8.555 6.320 -23.794 1.00 81.56 94 ALA A N 1
ATOM 661 C CA . ALA A 1 94 ? 7.107 6.124 -23.759 1.00 81.56 94 ALA A CA 1
ATOM 662 C C . ALA A 1 94 ? 6.730 4.755 -23.168 1.00 81.56 94 ALA A C 1
ATOM 664 O O . ALA A 1 94 ? 5.902 4.682 -22.257 1.00 81.56 94 ALA A O 1
ATOM 665 N N . ALA A 1 95 ? 7.381 3.678 -23.617 1.00 78.81 95 ALA A N 1
ATOM 666 C CA . ALA A 1 95 ? 7.165 2.332 -23.091 1.00 78.81 95 ALA A CA 1
ATOM 667 C C . ALA A 1 95 ? 7.487 2.250 -21.590 1.00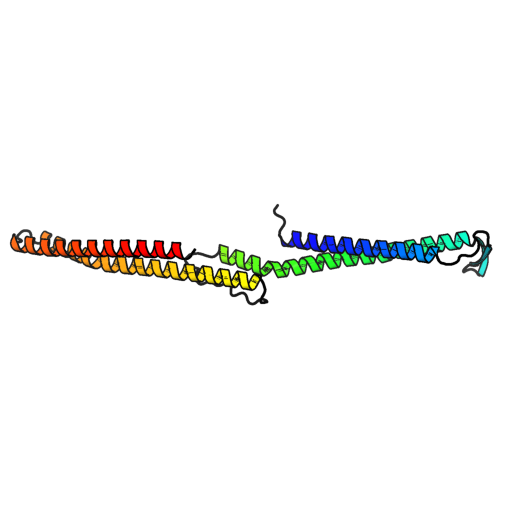 78.81 95 ALA A C 1
ATOM 669 O O . ALA A 1 95 ? 6.671 1.760 -20.808 1.00 78.81 95 ALA A O 1
ATOM 670 N N . SER A 1 96 ? 8.625 2.808 -21.165 1.00 81.94 96 SER A N 1
ATOM 671 C CA . SER A 1 96 ? 9.038 2.830 -19.754 1.00 81.94 96 SER A CA 1
ATOM 672 C C . SER A 1 96 ? 8.040 3.589 -18.878 1.00 81.94 96 SER A C 1
ATOM 674 O O . SER A 1 96 ? 7.700 3.135 -17.784 1.00 81.94 96 SER A O 1
ATOM 676 N N . TYR A 1 97 ? 7.522 4.722 -19.363 1.00 79.94 97 TYR A N 1
ATOM 677 C CA . TYR A 1 97 ? 6.508 5.503 -18.655 1.00 79.94 97 TYR A CA 1
ATOM 678 C C . TYR A 1 97 ? 5.191 4.732 -18.493 1.00 79.94 97 TYR A C 1
ATOM 680 O O . TYR A 1 97 ? 4.619 4.705 -17.401 1.00 79.94 97 TYR A O 1
ATOM 688 N N . LEU A 1 98 ? 4.728 4.063 -19.553 1.00 77.44 98 LEU A N 1
ATOM 689 C CA . LEU A 1 98 ? 3.501 3.263 -19.524 1.00 77.44 98 LEU A CA 1
ATOM 690 C C . LEU A 1 98 ? 3.621 2.064 -18.573 1.00 77.44 98 LEU A C 1
ATOM 692 O O . LEU A 1 98 ? 2.721 1.832 -17.759 1.00 77.44 98 LEU A O 1
ATOM 696 N N . VAL A 1 99 ? 4.742 1.339 -18.627 1.00 77.56 99 VAL A N 1
ATOM 697 C CA . VAL A 1 99 ? 5.002 0.177 -17.762 1.00 77.56 99 VAL A CA 1
ATOM 698 C C . VAL A 1 99 ? 5.099 0.599 -16.297 1.00 77.56 99 VAL A C 1
ATOM 700 O O . VAL A 1 99 ? 4.369 0.061 -15.464 1.00 77.56 99 VAL A O 1
ATOM 703 N N . ALA A 1 100 ? 5.900 1.623 -15.975 1.00 79.06 100 ALA A N 1
ATOM 704 C CA . ALA A 1 100 ? 5.975 2.165 -14.614 1.00 79.06 100 ALA A CA 1
ATOM 705 C C . ALA A 1 100 ? 4.601 2.654 -14.129 1.00 79.06 100 ALA A C 1
ATOM 707 O O . ALA A 1 100 ? 4.234 2.484 -12.965 1.00 79.06 100 ALA A O 1
ATOM 708 N N . GLY A 1 101 ? 3.810 3.226 -15.040 1.00 77.75 101 GLY A N 1
ATOM 709 C CA . GLY A 1 101 ? 2.428 3.609 -14.809 1.00 77.75 101 GLY A CA 1
ATOM 710 C C . GLY A 1 101 ? 1.567 2.459 -14.297 1.00 77.75 101 GLY A C 1
ATOM 711 O O . GLY A 1 101 ? 0.845 2.619 -13.309 1.00 77.75 101 GLY A O 1
ATOM 712 N N . ARG A 1 102 ? 1.658 1.308 -14.959 1.00 76.19 102 ARG A N 1
ATOM 713 C CA . ARG A 1 102 ? 0.845 0.127 -14.673 1.00 76.19 102 ARG A CA 1
ATOM 714 C C . ARG A 1 102 ? 1.304 -0.614 -13.418 1.00 76.19 102 ARG A C 1
ATOM 716 O O . ARG A 1 102 ? 0.451 -0.968 -12.614 1.00 76.19 102 ARG A O 1
ATOM 723 N N . VAL A 1 103 ? 2.614 -0.754 -13.216 1.00 74.88 103 VAL A N 1
ATOM 724 C CA . VAL A 1 103 ? 3.201 -1.432 -12.044 1.00 74.88 103 VAL A CA 1
ATOM 725 C C . VAL A 1 103 ? 2.940 -0.664 -10.744 1.00 74.88 103 VAL A C 1
ATOM 727 O O . VAL A 1 103 ? 2.705 -1.264 -9.705 1.00 74.88 103 VAL A O 1
ATOM 730 N N . LEU A 1 104 ? 2.924 0.672 -10.786 1.00 79.69 104 LEU A N 1
ATOM 731 C CA . LEU A 1 104 ? 2.731 1.497 -9.585 1.00 79.69 104 LEU A CA 1
ATOM 732 C C . LEU A 1 104 ? 1.268 1.768 -9.224 1.00 79.69 104 LEU A C 1
ATOM 734 O O . LEU A 1 104 ? 1.001 2.342 -8.169 1.00 79.69 104 LEU A O 1
ATOM 738 N N . ARG A 1 105 ? 0.316 1.410 -10.092 1.00 78.31 105 ARG A N 1
ATOM 739 C CA . ARG A 1 105 ? -1.108 1.669 -9.842 1.00 78.31 105 ARG A CA 1
ATOM 740 C C . ARG A 1 105 ? -1.627 0.938 -8.589 1.00 78.31 105 ARG A C 1
ATOM 742 O O . ARG A 1 105 ? -2.164 1.638 -7.735 1.00 78.31 105 ARG A O 1
ATOM 749 N N . PRO A 1 106 ? -1.367 -0.373 -8.394 1.00 73.62 106 PRO A N 1
ATOM 750 C CA . PRO A 1 106 ? -1.825 -1.097 -7.204 1.00 73.62 106 PRO A CA 1
ATOM 751 C C . PRO A 1 106 ? -1.270 -0.524 -5.897 1.00 73.62 106 PRO A C 1
ATOM 753 O O . PRO A 1 106 ? -1.970 -0.482 -4.896 1.00 73.62 106 PRO A O 1
ATOM 756 N N . VAL A 1 107 ? -0.034 -0.013 -5.908 1.00 80.56 107 VAL A N 1
ATOM 757 C CA . VAL A 1 107 ? 0.587 0.628 -4.733 1.00 80.56 107 VAL A CA 1
ATOM 758 C C . VAL A 1 107 ? -0.153 1.910 -4.339 1.00 80.56 107 VAL A C 1
ATOM 760 O O . VAL A 1 107 ? -0.306 2.216 -3.153 1.00 80.56 107 VAL A O 1
ATOM 763 N N . SER A 1 108 ? -0.622 2.673 -5.328 1.00 78.69 108 SER A N 1
ATOM 764 C CA . SER A 1 108 ? -1.422 3.871 -5.075 1.00 78.69 108 SER A CA 1
ATOM 765 C C . SER A 1 108 ? -2.786 3.509 -4.487 1.00 78.69 108 SER A C 1
ATOM 767 O O . SER A 1 108 ? -3.201 4.146 -3.523 1.00 78.69 108 SER A O 1
ATOM 769 N N . ASP A 1 109 ? -3.424 2.459 -5.010 1.00 76.56 109 ASP A N 1
ATOM 770 C CA . ASP A 1 109 ? -4.710 1.951 -4.515 1.00 76.56 109 ASP A CA 1
ATOM 771 C C . ASP A 1 109 ? -4.572 1.417 -3.069 1.00 76.56 109 ASP A C 1
ATOM 773 O O . ASP A 1 109 ? -5.396 1.730 -2.204 1.00 76.56 109 ASP A O 1
ATOM 777 N N . LEU A 1 110 ? -3.471 0.710 -2.769 1.00 75.50 110 LEU A N 1
ATOM 778 C CA . LEU A 1 110 ? -3.066 0.308 -1.411 1.00 75.50 110 LEU A CA 1
ATOM 779 C C . LEU A 1 110 ? -2.979 1.518 -0.478 1.00 75.50 110 LEU A C 1
ATOM 781 O O . LEU A 1 110 ? -3.545 1.530 0.612 1.00 75.50 110 LEU A O 1
ATOM 785 N N . THR A 1 111 ? -2.263 2.553 -0.920 1.00 79.06 111 THR A N 1
ATOM 786 C CA . THR A 1 111 ? -2.016 3.760 -0.123 1.00 79.06 111 THR A CA 1
ATOM 787 C C . THR A 1 111 ? -3.310 4.523 0.145 1.00 79.06 111 THR A C 1
ATOM 789 O O . THR A 1 111 ? -3.498 5.058 1.237 1.00 79.06 111 THR A O 1
ATOM 792 N N . GLU A 1 112 ? -4.205 4.598 -0.837 1.00 80.81 112 GLU A N 1
ATOM 793 C CA . GLU A 1 112 ? -5.498 5.261 -0.688 1.00 80.81 112 GLU A CA 1
ATOM 794 C C . GLU A 1 112 ? -6.422 4.490 0.258 1.00 80.81 112 GLU A C 1
ATOM 796 O O . GLU A 1 112 ? -7.015 5.092 1.155 1.00 80.81 112 GLU A O 1
ATOM 801 N N . THR A 1 113 ? -6.470 3.162 0.131 1.00 76.12 113 THR A N 1
ATOM 802 C CA . THR A 1 113 ? -7.224 2.290 1.045 1.00 76.12 113 THR A CA 1
ATOM 803 C C . THR A 1 113 ? -6.698 2.415 2.473 1.00 76.12 113 THR A C 1
ATOM 805 O O . THR A 1 113 ? -7.474 2.650 3.396 1.00 76.12 113 THR A O 1
ATOM 808 N N . ALA A 1 114 ? -5.375 2.388 2.659 1.00 76.38 114 ALA A N 1
ATOM 809 C CA . ALA A 1 114 ? -4.746 2.591 3.961 1.00 76.38 114 ALA A CA 1
ATOM 810 C C . ALA A 1 114 ? -5.042 3.979 4.558 1.00 76.38 114 ALA A C 1
ATOM 812 O O . ALA A 1 114 ? -5.258 4.097 5.760 1.00 76.38 114 ALA A O 1
ATOM 813 N N . ARG A 1 115 ? -5.102 5.038 3.737 1.00 76.31 115 ARG A N 1
ATOM 814 C CA . ARG A 1 115 ? -5.473 6.394 4.192 1.00 76.31 115 ARG A CA 1
ATOM 815 C C . ARG A 1 115 ? -6.947 6.531 4.556 1.00 76.31 115 ARG A C 1
ATOM 817 O O . ARG A 1 115 ? -7.282 7.369 5.388 1.00 76.31 115 ARG A O 1
ATOM 824 N N . ARG A 1 116 ? -7.819 5.759 3.908 1.00 73.06 116 ARG A N 1
ATOM 825 C CA . ARG A 1 116 ? -9.262 5.708 4.190 1.00 73.06 116 ARG A CA 1
ATOM 826 C C . ARG A 1 116 ? -9.617 4.758 5.332 1.00 73.06 116 ARG A C 1
ATOM 828 O O . ARG A 1 116 ? -10.772 4.742 5.772 1.00 73.06 116 ARG A O 1
ATOM 835 N N . LEU A 1 117 ? -8.652 3.973 5.803 1.00 71.50 117 LEU A N 1
ATOM 836 C CA . LEU A 1 117 ? -8.846 3.047 6.901 1.00 71.50 117 LEU A CA 1
ATOM 837 C C . LEU A 1 117 ? -9.186 3.839 8.171 1.00 71.50 117 LEU A C 1
ATOM 839 O O . LEU A 1 117 ? -8.395 4.630 8.679 1.00 71.50 117 LEU A O 1
ATOM 843 N N . SER A 1 118 ? -10.398 3.631 8.666 1.00 67.38 118 SER A N 1
ATOM 844 C CA . SER A 1 118 ? -10.887 4.146 9.941 1.00 67.38 118 SER A CA 1
ATOM 845 C C . SER A 1 118 ? -11.562 3.002 10.689 1.00 67.38 118 SER A C 1
ATOM 847 O O . SER A 1 118 ? -11.878 1.978 10.081 1.00 67.38 118 SER A O 1
ATOM 849 N N . THR A 1 119 ? -11.858 3.171 11.977 1.00 61.25 119 THR A N 1
ATOM 850 C CA . THR A 1 119 ? -12.623 2.179 12.756 1.00 61.25 119 THR A CA 1
ATOM 851 C C . THR A 1 119 ? -13.980 1.831 12.126 1.00 61.25 119 THR A C 1
ATOM 853 O O . THR A 1 119 ? -14.481 0.734 12.344 1.00 61.25 119 THR A O 1
ATOM 856 N N . ALA A 1 120 ? -14.553 2.710 11.292 1.00 62.12 120 ALA A N 1
ATOM 857 C CA . ALA A 1 120 ? -15.786 2.446 10.545 1.00 62.12 120 ALA A CA 1
ATOM 858 C C . ALA A 1 120 ? -15.571 1.676 9.222 1.00 62.12 120 ALA A C 1
ATOM 860 O O . ALA A 1 120 ? -16.519 1.097 8.693 1.00 62.12 120 ALA A O 1
ATOM 861 N N . THR A 1 121 ? -14.345 1.654 8.686 1.00 66.94 121 THR A N 1
ATOM 862 C CA . THR A 1 121 ? -13.997 1.095 7.362 1.00 66.94 121 THR A CA 1
ATOM 863 C C . THR A 1 121 ? -13.096 -0.143 7.413 1.00 66.94 121 THR A C 1
ATOM 865 O O . THR A 1 121 ? -12.712 -0.643 6.362 1.00 66.94 121 THR A O 1
ATOM 868 N N . LEU A 1 122 ? -12.807 -0.707 8.594 1.00 68.06 122 LEU A N 1
ATOM 869 C CA . LEU A 1 122 ? -11.965 -1.913 8.771 1.00 68.06 122 LEU A CA 1
ATOM 870 C C . LEU A 1 122 ? -12.467 -3.177 8.036 1.00 68.06 122 LEU A C 1
ATOM 872 O O . LEU A 1 122 ? -11.753 -4.174 7.935 1.00 68.06 122 LEU A O 1
ATOM 876 N N . ARG A 1 123 ? -13.685 -3.151 7.487 1.00 70.06 123 ARG A N 1
ATOM 877 C CA . ARG A 1 123 ? -14.232 -4.231 6.650 1.00 70.06 123 ARG A CA 1
ATOM 878 C C . ARG A 1 123 ? -13.826 -4.138 5.184 1.00 70.06 123 ARG A C 1
ATOM 880 O O . ARG A 1 123 ? -14.039 -5.092 4.441 1.00 70.06 123 ARG A O 1
ATOM 887 N N . GLU A 1 124 ? -13.280 -3.006 4.757 1.00 71.88 124 GLU A N 1
ATOM 888 C CA . GLU A 1 124 ? -12.773 -2.857 3.401 1.00 71.88 124 GLU A CA 1
ATOM 889 C C . GLU A 1 124 ? -11.494 -3.690 3.254 1.00 71.88 124 GLU A C 1
ATOM 891 O O . GLU A 1 124 ? -10.649 -3.748 4.151 1.00 71.88 124 GLU A O 1
ATOM 896 N N . ARG A 1 125 ? -11.405 -4.409 2.140 1.00 74.62 125 ARG A N 1
ATOM 897 C CA . ARG A 1 125 ? -10.261 -5.243 1.774 1.00 74.62 125 ARG A CA 1
ATOM 898 C C . ARG A 1 125 ? -9.705 -4.722 0.469 1.00 74.62 125 ARG A C 1
ATOM 900 O O . ARG A 1 125 ? -10.460 -4.227 -0.371 1.00 74.62 125 ARG A O 1
ATOM 907 N N . ILE A 1 126 ? -8.403 -4.861 0.299 1.00 76.12 126 ILE A N 1
ATOM 908 C CA . ILE A 1 126 ? -7.729 -4.491 -0.938 1.00 76.12 126 ILE A CA 1
ATOM 909 C C . ILE A 1 126 ? -8.164 -5.431 -2.059 1.00 76.12 126 ILE A C 1
ATOM 911 O O . ILE A 1 126 ? -8.433 -4.967 -3.167 1.00 76.12 126 ILE A O 1
ATOM 915 N N . ALA A 1 127 ? -8.278 -6.734 -1.765 1.00 76.81 127 ALA A N 1
ATOM 916 C CA . ALA A 1 127 ? -8.758 -7.747 -2.705 1.00 76.81 127 ALA A CA 1
ATOM 917 C C . ALA A 1 127 ? -8.060 -7.654 -4.078 1.00 76.81 127 ALA A C 1
ATOM 919 O O . ALA A 1 127 ? -8.707 -7.608 -5.132 1.00 76.81 127 ALA A O 1
ATOM 920 N N . TYR A 1 128 ? -6.727 -7.587 -4.062 1.00 80.38 128 TYR A N 1
ATOM 921 C CA . TYR A 1 128 ? -5.921 -7.455 -5.270 1.00 80.38 128 TYR A CA 1
ATOM 922 C C . TYR A 1 128 ? -6.142 -8.652 -6.212 1.00 80.38 128 TYR A C 1
ATOM 924 O O . TYR A 1 128 ? -5.945 -9.804 -5.845 1.00 80.38 128 TYR A O 1
ATOM 932 N N . ARG A 1 129 ? -6.567 -8.377 -7.454 1.00 78.50 129 ARG A N 1
ATOM 933 C CA . ARG A 1 129 ? -6.844 -9.395 -8.494 1.00 78.50 129 ARG A CA 1
ATOM 934 C C . ARG A 1 129 ? -5.759 -9.472 -9.572 1.00 78.50 129 ARG A C 1
ATOM 936 O O . ARG A 1 129 ? -6.030 -9.916 -10.688 1.00 78.50 129 ARG A O 1
ATOM 943 N N . GLY A 1 130 ? -4.571 -8.947 -9.285 1.00 77.31 130 GLY A N 1
ATOM 944 C CA . GLY A 1 130 ? -3.456 -8.964 -10.224 1.00 77.31 130 GLY A CA 1
ATOM 945 C C . GLY A 1 130 ? -2.704 -10.300 -10.249 1.00 77.31 130 GLY A C 1
ATOM 946 O O . GLY A 1 130 ? -3.175 -11.299 -9.702 1.00 77.31 130 GLY A O 1
ATOM 947 N N . PRO A 1 131 ? -1.542 -10.334 -10.922 1.00 77.81 131 PRO A N 1
ATOM 948 C CA . PRO A 1 131 ? -0.638 -11.481 -10.902 1.00 77.81 131 PRO A CA 1
ATOM 949 C C . PRO A 1 131 ? -0.212 -11.848 -9.474 1.00 77.81 131 PRO A C 1
ATOM 951 O O . PRO A 1 131 ? -0.186 -10.991 -8.598 1.00 77.81 131 PRO A O 1
ATOM 954 N N . ARG A 1 132 ? 0.154 -13.116 -9.248 1.00 79.31 132 ARG A N 1
ATOM 955 C CA . ARG A 1 132 ? 0.753 -13.574 -7.982 1.00 79.31 132 ARG A CA 1
ATOM 956 C C . ARG A 1 132 ? 2.228 -13.178 -7.930 1.00 79.31 132 ARG A C 1
ATOM 958 O O . ARG A 1 132 ? 3.097 -13.994 -8.224 1.00 79.31 132 ARG A O 1
ATOM 965 N N . ASP A 1 133 ? 2.462 -11.910 -7.640 1.00 84.00 133 ASP A N 1
ATOM 966 C CA . ASP A 1 133 ? 3.770 -11.280 -7.481 1.00 84.00 133 ASP A CA 1
ATOM 967 C C . ASP A 1 133 ? 3.922 -10.703 -6.060 1.00 84.00 133 ASP A C 1
ATOM 969 O O . ASP A 1 133 ? 3.056 -10.880 -5.200 1.00 84.00 133 ASP A O 1
ATOM 973 N N . GLU A 1 134 ? 5.018 -9.995 -5.804 1.00 83.81 134 GLU A N 1
ATOM 974 C CA . GLU A 1 134 ? 5.307 -9.366 -4.511 1.00 83.81 134 GLU A CA 1
ATOM 975 C C . GLU A 1 134 ? 4.240 -8.330 -4.109 1.00 83.81 134 GLU A C 1
ATOM 977 O O . GLU A 1 134 ? 4.067 -8.037 -2.925 1.00 83.81 134 GLU A O 1
ATOM 982 N N . LEU A 1 135 ? 3.497 -7.769 -5.074 1.00 81.06 135 LEU A N 1
ATOM 983 C CA . LEU A 1 135 ? 2.382 -6.870 -4.773 1.00 81.06 135 LEU A CA 1
ATOM 984 C C . LEU A 1 135 ? 1.164 -7.638 -4.256 1.00 81.06 135 LEU A C 1
ATOM 986 O O . LEU A 1 135 ? 0.463 -7.112 -3.392 1.00 81.06 135 LEU A O 1
ATOM 990 N N . ALA A 1 136 ? 0.917 -8.857 -4.748 1.00 83.38 136 ALA A N 1
ATOM 991 C CA . ALA A 1 136 ? -0.117 -9.727 -4.193 1.00 83.38 136 ALA A CA 1
ATOM 992 C C . ALA A 1 136 ? 0.208 -10.131 -2.753 1.00 83.38 136 ALA A C 1
ATOM 994 O O . ALA A 1 136 ? -0.645 -9.988 -1.885 1.00 83.38 136 ALA A O 1
ATOM 995 N N . GLU A 1 137 ? 1.452 -10.528 -2.483 1.00 85.62 137 GLU A N 1
ATOM 996 C CA . GLU A 1 137 ? 1.894 -10.877 -1.127 1.00 85.62 137 GLU A CA 1
ATOM 997 C C . GLU A 1 137 ? 1.760 -9.690 -0.158 1.00 85.62 137 GLU A C 1
ATOM 999 O O . GLU A 1 137 ? 1.261 -9.840 0.958 1.00 85.62 137 GLU A O 1
ATOM 1004 N N . LEU A 1 138 ? 2.120 -8.478 -0.601 1.00 86.12 138 LEU A N 1
ATOM 1005 C CA . LEU A 1 138 ? 1.936 -7.264 0.196 1.00 86.12 138 LEU A CA 1
ATOM 1006 C C . LEU A 1 138 ? 0.453 -6.947 0.451 1.00 86.12 138 LEU A C 1
ATOM 1008 O O . LEU A 1 138 ? 0.100 -6.511 1.548 1.00 86.12 138 LEU A O 1
ATOM 1012 N N . ALA A 1 139 ? -0.408 -7.128 -0.554 1.00 85.00 139 ALA A N 1
ATOM 1013 C CA . ALA A 1 139 ? -1.846 -6.919 -0.408 1.00 85.00 139 ALA A CA 1
ATOM 1014 C C . ALA A 1 139 ? -2.463 -7.925 0.575 1.00 85.00 139 ALA A C 1
ATOM 1016 O O . ALA A 1 139 ? -3.236 -7.517 1.441 1.00 85.00 139 ALA A O 1
ATOM 1017 N N . ASP A 1 140 ? -2.070 -9.198 0.491 1.00 87.75 140 ASP A N 1
ATOM 1018 C CA . ASP A 1 140 ? -2.527 -10.258 1.392 1.00 87.75 140 ASP A CA 1
ATOM 1019 C C . ASP A 1 140 ? -2.088 -9.983 2.839 1.00 87.75 140 ASP A C 1
ATOM 1021 O O . ASP A 1 140 ? -2.914 -10.017 3.753 1.00 87.75 140 ASP A O 1
ATOM 1025 N N . ALA A 1 141 ? -0.822 -9.607 3.052 1.00 88.50 141 ALA A N 1
ATOM 1026 C CA . ALA A 1 141 ? -0.312 -9.238 4.374 1.00 88.50 141 ALA A CA 1
ATOM 1027 C C . ALA A 1 141 ? -1.043 -8.017 4.965 1.00 88.50 141 ALA A C 1
ATOM 1029 O O . ALA A 1 141 ? -1.318 -7.959 6.168 1.00 88.50 141 ALA A O 1
ATOM 1030 N N . PHE A 1 142 ? -1.388 -7.034 4.126 1.00 85.81 142 PHE A N 1
ATOM 1031 C CA . PHE A 1 142 ? -2.181 -5.887 4.559 1.00 85.81 142 PHE A CA 1
ATOM 1032 C C . PHE A 1 142 ? -3.609 -6.298 4.941 1.00 85.81 142 PHE A C 1
ATOM 1034 O O . PHE A 1 142 ? -4.092 -5.900 6.002 1.00 85.81 142 PHE A O 1
ATOM 1041 N N . ASP A 1 143 ? -4.277 -7.106 4.117 1.00 88.06 143 ASP A N 1
ATOM 1042 C CA . ASP A 1 143 ? -5.631 -7.598 4.390 1.00 88.06 143 ASP A CA 1
ATOM 1043 C C . ASP A 1 143 ? -5.676 -8.454 5.672 1.00 88.06 143 ASP A C 1
ATOM 1045 O O . ASP A 1 143 ? -6.631 -8.345 6.452 1.00 88.06 143 ASP A O 1
ATOM 1049 N N . GLU A 1 144 ? -4.628 -9.236 5.951 1.00 89.62 144 GLU A N 1
ATOM 1050 C CA . GLU A 1 144 ? -4.466 -9.974 7.209 1.00 89.62 144 GLU A CA 1
ATOM 1051 C C . GLU A 1 144 ? -4.321 -9.030 8.411 1.00 89.62 144 GLU A C 1
ATOM 1053 O O . GLU A 1 144 ? -5.032 -9.181 9.410 1.00 89.62 144 GLU A O 1
ATOM 1058 N N . MET A 1 145 ? -3.456 -8.013 8.316 1.00 88.12 145 MET A N 1
ATOM 1059 C CA . MET A 1 145 ? -3.285 -7.001 9.365 1.00 88.12 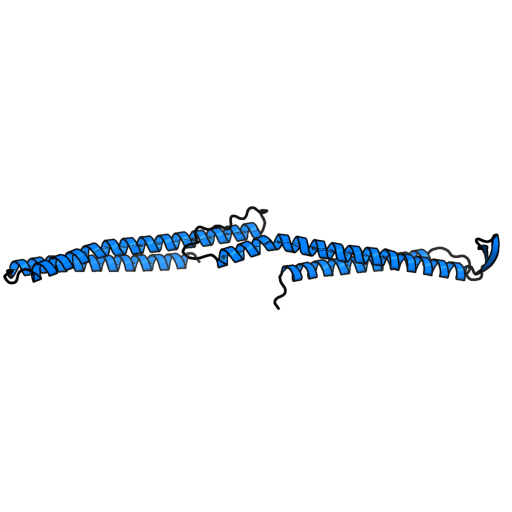145 MET A CA 1
ATOM 1060 C C . MET A 1 145 ? -4.608 -6.285 9.673 1.00 88.12 145 MET A C 1
ATOM 1062 O O . MET A 1 145 ? -4.974 -6.138 10.842 1.00 88.12 145 MET A O 1
ATOM 1066 N N . VAL A 1 146 ? -5.357 -5.875 8.644 1.00 87.69 146 VAL A N 1
ATOM 1067 C CA . VAL A 1 146 ? -6.678 -5.251 8.819 1.00 87.69 146 VAL A CA 1
ATOM 1068 C C . VAL A 1 146 ? -7.666 -6.232 9.457 1.00 87.69 146 VAL A C 1
ATOM 1070 O O . VAL A 1 146 ? -8.431 -5.837 10.337 1.00 87.69 146 VAL A O 1
ATOM 1073 N N . GLY A 1 147 ? -7.633 -7.511 9.074 1.00 87.00 147 GLY A N 1
ATOM 1074 C CA . GLY A 1 147 ? -8.442 -8.559 9.699 1.00 87.00 147 GLY A CA 1
ATOM 1075 C C . GLY A 1 147 ? -8.164 -8.727 11.194 1.00 87.00 147 GLY A C 1
ATOM 1076 O O . GLY A 1 147 ? -9.104 -8.822 11.985 1.00 87.00 147 GLY A O 1
ATOM 1077 N N . ARG A 1 148 ? -6.890 -8.694 11.597 1.00 86.94 148 ARG A N 1
ATOM 1078 C CA . ARG A 1 148 ? -6.486 -8.745 13.012 1.00 86.94 148 ARG A CA 1
ATOM 1079 C C . ARG A 1 148 ? -6.980 -7.525 13.791 1.00 86.94 148 ARG A C 1
ATOM 1081 O O . ARG A 1 148 ? -7.501 -7.685 14.892 1.00 86.94 148 ARG A O 1
ATOM 1088 N N . LEU A 1 149 ? -6.880 -6.329 13.207 1.00 87.56 149 LEU A N 1
ATOM 1089 C CA . LEU A 1 149 ? -7.390 -5.096 13.818 1.00 87.56 149 LEU A CA 1
ATOM 1090 C C . LEU A 1 149 ? -8.915 -5.126 13.995 1.00 87.56 149 LEU A C 1
ATOM 1092 O O . LEU A 1 149 ? -9.404 -4.804 15.076 1.00 87.56 149 LEU A O 1
ATOM 1096 N N . ASP A 1 150 ? -9.667 -5.539 12.970 1.00 86.88 150 ASP A N 1
ATOM 1097 C CA . ASP A 1 150 ? -11.133 -5.650 13.040 1.00 86.88 150 ASP A CA 1
ATOM 1098 C C . ASP A 1 150 ? -11.570 -6.617 14.152 1.00 86.88 150 ASP A C 1
ATOM 1100 O O . ASP A 1 150 ? -12.437 -6.292 14.967 1.00 86.88 150 ASP A O 1
ATOM 1104 N N . ALA A 1 151 ? -10.906 -7.773 14.251 1.00 86.62 151 ALA A N 1
ATOM 1105 C CA . ALA A 1 151 ? -11.168 -8.751 15.302 1.00 86.62 151 ALA A CA 1
ATOM 1106 C C . ALA A 1 151 ? -10.889 -8.193 16.710 1.00 86.62 151 ALA A C 1
ATOM 1108 O O . ALA A 1 151 ? -11.715 -8.377 17.610 1.00 86.62 151 ALA A O 1
ATOM 1109 N N . ALA A 1 152 ? -9.771 -7.482 16.894 1.00 85.94 152 ALA A N 1
ATOM 1110 C CA . ALA A 1 152 ? -9.406 -6.868 18.171 1.00 85.94 152 ALA A CA 1
ATOM 1111 C C . ALA A 1 152 ? -10.420 -5.792 18.599 1.00 85.94 152 ALA A C 1
ATOM 1113 O O . ALA A 1 152 ? -10.951 -5.843 19.712 1.00 85.94 152 ALA A O 1
ATOM 1114 N N . PHE A 1 153 ? -10.783 -4.873 17.696 1.00 86.69 153 PHE A N 1
ATOM 1115 C CA . PHE A 1 153 ? -11.782 -3.838 17.983 1.00 86.69 153 PHE A CA 1
ATOM 1116 C C . PHE A 1 153 ? -13.168 -4.426 18.278 1.00 86.69 153 PHE A C 1
ATOM 1118 O O . PHE A 1 153 ? -13.839 -3.991 19.218 1.00 86.69 153 PHE A O 1
ATOM 1125 N N . ALA A 1 154 ? -13.597 -5.444 17.525 1.00 87.06 154 ALA A N 1
ATOM 1126 C CA . ALA A 1 154 ? -14.857 -6.139 17.782 1.00 87.06 154 ALA A CA 1
ATOM 1127 C C . ALA A 1 154 ? -14.850 -6.890 19.128 1.00 87.06 154 ALA A C 1
ATOM 1129 O O . ALA A 1 154 ? -15.897 -7.032 19.768 1.00 87.06 154 ALA A O 1
ATOM 1130 N N . GLY A 1 155 ? -13.689 -7.387 19.566 1.00 86.75 155 GLY A N 1
ATOM 1131 C CA . GLY A 1 155 ? -13.481 -7.935 20.908 1.00 86.75 155 GLY A CA 1
ATOM 1132 C C . GLY A 1 155 ? -13.670 -6.868 21.985 1.00 86.75 155 GLY A C 1
ATOM 1133 O O . GLY A 1 155 ? -14.555 -7.004 22.831 1.00 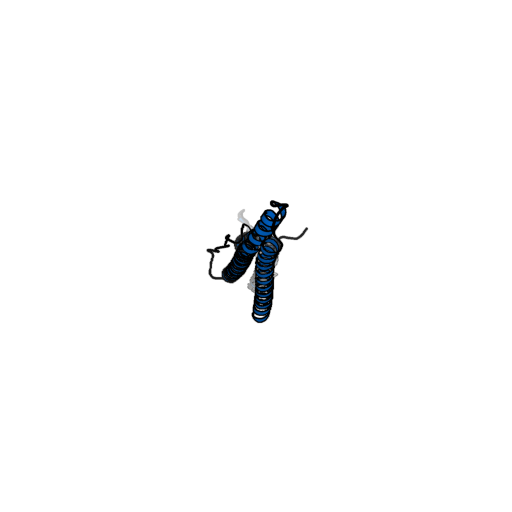86.75 155 GLY A O 1
ATOM 1134 N N . GLN A 1 156 ? -12.931 -5.761 21.884 1.00 87.50 156 GLN A N 1
ATOM 1135 C CA . GLN A 1 156 ? -12.987 -4.649 22.837 1.00 87.50 156 GLN A CA 1
ATOM 1136 C C . GLN A 1 156 ? -14.399 -4.056 22.968 1.00 87.50 156 GLN A C 1
ATOM 1138 O O . GLN A 1 156 ? -14.857 -3.775 24.076 1.00 87.50 156 GLN A O 1
ATOM 1143 N N . GLN A 1 157 ? -15.124 -3.892 21.856 1.00 89.12 157 GLN A N 1
ATOM 1144 C CA . GLN A 1 157 ? -16.482 -3.344 21.877 1.00 89.12 157 GLN A CA 1
ATOM 1145 C C . GLN A 1 157 ? -17.475 -4.286 22.572 1.00 89.12 157 GLN A C 1
ATOM 1147 O O . GLN A 1 157 ? -18.297 -3.828 23.368 1.00 89.12 157 GLN A O 1
ATOM 1152 N N . ARG A 1 158 ? -17.381 -5.599 22.320 1.00 89.75 158 ARG A N 1
ATOM 1153 C CA . ARG A 1 158 ? -18.198 -6.604 23.021 1.00 89.75 158 ARG A CA 1
ATOM 1154 C C . ARG A 1 158 ? -17.861 -6.667 24.506 1.00 89.75 158 ARG A C 1
ATOM 1156 O O . ARG A 1 158 ? -18.777 -6.712 25.321 1.00 89.75 158 ARG A O 1
ATOM 1163 N N . PHE A 1 159 ? -16.578 -6.617 24.859 1.00 90.06 159 PHE A N 1
ATOM 1164 C CA . PHE A 1 159 ? -16.134 -6.570 26.250 1.00 90.06 159 PHE A CA 1
ATOM 1165 C C . PHE A 1 159 ? -16.700 -5.345 26.978 1.00 90.06 159 PHE A C 1
ATOM 1167 O O . PHE A 1 159 ? -17.331 -5.492 28.021 1.00 90.06 159 PHE A O 1
ATOM 1174 N N . ALA A 1 160 ? -16.570 -4.149 26.395 1.00 90.81 160 ALA A N 1
ATOM 1175 C CA . ALA A 1 160 ? -17.097 -2.916 26.977 1.00 90.81 160 ALA A CA 1
ATOM 1176 C C . ALA A 1 160 ? -18.628 -2.940 27.130 1.00 90.81 160 ALA A C 1
ATOM 1178 O O . ALA A 1 160 ? -19.154 -2.497 28.155 1.00 90.81 160 ALA A O 1
ATOM 1179 N N . ALA A 1 161 ? -19.346 -3.477 26.138 1.00 92.50 161 ALA A N 1
ATOM 1180 C CA . ALA A 1 161 ? -20.796 -3.635 26.208 1.00 92.50 161 ALA A CA 1
ATOM 1181 C C . ALA A 1 161 ? -21.201 -4.599 27.334 1.00 92.50 161 ALA A C 1
ATOM 1183 O O . ALA A 1 161 ? -22.025 -4.239 28.174 1.00 92.50 161 ALA A O 1
ATOM 1184 N N . ASN A 1 162 ? -20.580 -5.780 27.400 1.00 92.00 162 ASN A N 1
ATOM 1185 C CA . ASN A 1 162 ? -20.864 -6.776 28.433 1.00 92.00 162 ASN A CA 1
ATOM 1186 C C . ASN A 1 162 ? -20.533 -6.244 29.832 1.00 92.00 162 ASN A C 1
ATOM 1188 O O . ASN A 1 162 ? -21.375 -6.316 30.719 1.00 92.00 162 ASN A O 1
ATOM 1192 N N . ALA A 1 163 ? -19.365 -5.623 30.013 1.00 93.31 163 ALA A N 1
ATOM 1193 C CA . ALA A 1 163 ? -18.984 -4.992 31.275 1.00 93.31 163 ALA A CA 1
ATOM 1194 C C . ALA A 1 163 ? -20.004 -3.928 31.712 1.00 93.31 163 ALA A C 1
ATOM 1196 O O . ALA A 1 163 ? -20.422 -3.900 32.867 1.00 93.31 163 ALA A O 1
ATOM 1197 N N . SER A 1 164 ? -20.461 -3.084 30.780 1.00 94.25 164 SER A N 1
ATOM 1198 C CA . SER A 1 164 ? -21.476 -2.063 31.068 1.00 94.25 164 SER A CA 1
ATOM 1199 C C . SER A 1 164 ? -22.815 -2.675 31.489 1.00 94.25 164 SER A C 1
ATOM 1201 O O . SER A 1 164 ? -23.479 -2.145 32.381 1.00 94.25 164 SER A O 1
ATOM 1203 N N . HIS A 1 165 ? -23.224 -3.782 30.864 1.00 95.00 165 HIS A N 1
ATOM 1204 C CA . HIS A 1 165 ? -24.452 -4.496 31.216 1.00 95.00 165 HIS A CA 1
ATOM 1205 C C . HIS A 1 165 ? -24.359 -5.161 32.593 1.00 95.00 165 HIS A C 1
ATOM 1207 O O . HIS A 1 165 ? -25.245 -4.952 33.422 1.00 95.00 165 HIS A O 1
ATOM 1213 N N . GLU A 1 166 ? -23.277 -5.893 32.855 1.00 95.06 166 GLU A N 1
ATOM 1214 C CA . GLU A 1 166 ? -23.061 -6.598 34.123 1.00 95.06 166 GLU A CA 1
ATOM 1215 C C . GLU A 1 166 ? -22.908 -5.633 35.305 1.00 95.06 166 GLU A C 1
ATOM 1217 O O . GLU A 1 166 ? -23.402 -5.921 36.389 1.00 95.06 166 GLU A O 1
ATOM 1222 N N . LEU A 1 167 ? -22.306 -4.452 35.103 1.00 96.12 167 LEU A N 1
ATOM 1223 C CA . LEU A 1 167 ? -22.206 -3.410 36.136 1.00 96.12 167 LEU A CA 1
ATOM 1224 C C . LEU A 1 167 ? -23.507 -2.626 36.339 1.00 96.12 167 LEU A C 1
ATOM 1226 O O . LEU A 1 167 ? -23.776 -2.154 37.444 1.00 96.12 167 LEU A O 1
ATOM 1230 N N . ARG A 1 168 ? -24.348 -2.480 35.307 1.00 95.75 168 ARG A N 1
ATOM 1231 C CA . ARG A 1 168 ? -25.631 -1.775 35.443 1.00 95.75 168 ARG A CA 1
ATOM 1232 C C . ARG A 1 168 ? -26.557 -2.490 36.427 1.00 95.75 168 ARG A C 1
ATOM 1234 O O . ARG A 1 168 ? -27.208 -1.815 37.215 1.00 95.75 168 ARG A O 1
ATOM 1241 N N . THR A 1 169 ? -26.594 -3.820 36.414 1.00 96.38 169 THR A N 1
ATOM 1242 C CA . THR A 1 169 ? -27.455 -4.627 37.295 1.00 96.38 169 THR A CA 1
ATOM 1243 C C . THR A 1 169 ? -27.251 -4.335 38.793 1.00 96.38 169 THR A C 1
ATOM 1245 O O . THR A 1 169 ? -28.219 -3.922 39.437 1.00 96.38 169 THR A O 1
ATOM 1248 N N . PRO A 1 170 ? -26.039 -4.476 39.376 1.00 95.50 170 PRO A N 1
ATOM 1249 C CA . PRO A 1 170 ? -25.811 -4.159 40.783 1.00 95.50 170 PRO A CA 1
ATOM 1250 C C . PRO A 1 170 ? -26.019 -2.671 41.082 1.00 95.50 170 PRO A C 1
ATOM 1252 O O . PRO A 1 170 ? -26.579 -2.348 42.123 1.00 95.50 170 PRO A O 1
ATOM 1255 N N . LEU A 1 171 ? -25.662 -1.760 40.167 1.00 96.44 171 LEU A N 1
ATOM 1256 C CA . LEU A 1 171 ? -25.898 -0.322 40.357 1.00 96.44 171 LEU A CA 1
ATOM 1257 C C . LEU A 1 171 ? -27.389 0.034 40.402 1.00 96.44 171 LEU A C 1
ATOM 1259 O O . LEU A 1 171 ? -27.799 0.879 41.197 1.00 96.44 171 LEU A O 1
ATOM 1263 N N . THR A 1 172 ? -28.213 -0.601 39.565 1.00 97.44 172 THR A N 1
ATOM 1264 C CA . THR A 1 172 ? -29.669 -0.428 39.595 1.00 97.44 172 THR A CA 1
ATOM 1265 C C . THR A 1 172 ? -30.260 -0.959 40.896 1.00 97.44 172 THR A C 1
ATOM 1267 O O . THR A 1 172 ? -31.114 -0.287 41.464 1.00 97.44 172 THR A O 1
ATOM 1270 N N . LEU A 1 173 ? -29.780 -2.103 41.397 1.00 97.06 173 LEU A N 1
ATOM 1271 C CA . LEU A 1 173 ? -30.226 -2.654 42.678 1.00 97.06 173 LEU A CA 1
ATOM 1272 C C . LEU A 1 173 ? -29.851 -1.743 43.853 1.00 97.06 173 LEU A C 1
ATOM 1274 O O . LEU A 1 173 ? -30.719 -1.401 44.649 1.00 97.06 173 LEU A O 1
ATOM 1278 N N . ILE A 1 174 ? -28.594 -1.288 43.918 1.00 97.25 174 ILE A N 1
ATOM 1279 C CA . ILE A 1 174 ? -28.130 -0.350 44.953 1.00 97.25 174 ILE A CA 1
ATOM 1280 C C . ILE A 1 174 ? -29.005 0.902 44.962 1.00 97.25 174 ILE A C 1
ATOM 1282 O O . ILE A 1 174 ? -29.459 1.338 46.016 1.00 97.25 174 ILE A O 1
ATOM 1286 N N . ARG A 1 175 ? -29.266 1.471 43.781 1.00 97.12 175 ARG A N 1
ATOM 1287 C CA . ARG A 1 175 ? -30.105 2.661 43.664 1.00 97.12 175 ARG A CA 1
ATOM 1288 C C . ARG A 1 175 ? -31.544 2.398 44.105 1.00 97.12 175 ARG A C 1
ATOM 1290 O O . ARG A 1 175 ? -32.086 3.214 44.834 1.00 97.12 175 ARG A O 1
ATOM 1297 N N . ALA A 1 176 ? -32.145 1.288 43.680 1.00 96.88 176 ALA A N 1
ATOM 1298 C CA . ALA A 1 176 ? -33.518 0.947 44.041 1.00 96.88 176 ALA A CA 1
ATOM 1299 C C . ALA A 1 176 ? -33.684 0.782 45.559 1.00 96.88 176 ALA A C 1
ATOM 1301 O O . ALA A 1 176 ? -34.621 1.333 46.124 1.00 96.88 176 ALA A O 1
ATOM 1302 N N . GLU A 1 177 ? -32.752 0.093 46.217 1.00 96.31 177 GLU A N 1
ATOM 1303 C CA . GLU A 1 177 ? -32.757 -0.081 47.675 1.00 96.31 177 GLU A CA 1
ATOM 1304 C C . GLU A 1 177 ? -32.609 1.248 48.421 1.00 96.31 177 GLU A C 1
ATOM 1306 O O . GLU A 1 177 ? -33.370 1.539 49.342 1.00 96.31 177 GLU A O 1
ATOM 1311 N N . VAL A 1 178 ? -31.684 2.106 47.976 1.00 95.69 178 VAL A N 1
ATOM 1312 C CA . VAL A 1 178 ? -31.514 3.447 48.553 1.00 95.69 178 VAL A CA 1
ATOM 1313 C C . VAL A 1 178 ? -32.766 4.306 48.344 1.00 95.69 178 VAL A C 1
ATOM 1315 O O . VAL A 1 178 ? -33.203 4.973 49.279 1.00 95.69 178 VAL A O 1
ATOM 1318 N N . ASP A 1 179 ? -33.367 4.277 47.153 1.00 96.38 179 ASP A N 1
ATOM 1319 C CA . ASP A 1 179 ? -34.587 5.033 46.850 1.00 96.38 179 ASP A CA 1
ATOM 1320 C C . ASP A 1 179 ? -35.768 4.550 47.719 1.00 96.38 179 ASP A C 1
ATOM 1322 O O . ASP A 1 179 ? -36.517 5.375 48.244 1.00 96.38 179 ASP A O 1
ATOM 1326 N N . VAL A 1 180 ? -35.906 3.234 47.938 1.00 94.19 180 VAL A N 1
ATOM 1327 C CA . VAL A 1 180 ? -36.922 2.651 48.834 1.00 94.19 180 VAL A CA 1
ATOM 1328 C C . VAL A 1 180 ? -36.696 3.102 50.276 1.00 94.19 180 VAL A C 1
ATOM 1330 O O . VAL A 1 180 ? -37.620 3.644 50.886 1.00 94.19 180 VAL A O 1
ATOM 1333 N N . ALA A 1 181 ? -35.473 2.965 50.796 1.00 92.75 181 ALA A N 1
ATOM 1334 C CA . ALA A 1 181 ? -35.132 3.357 52.163 1.00 92.75 181 ALA A CA 1
ATOM 1335 C C . ALA A 1 181 ? -35.350 4.858 52.430 1.00 92.75 181 ALA A C 1
ATOM 1337 O O . ALA A 1 181 ? -35.743 5.240 53.528 1.00 92.75 181 ALA A O 1
ATOM 1338 N N . LEU A 1 182 ? -35.119 5.716 51.430 1.00 93.31 182 LEU A N 1
ATOM 1339 C CA . LEU A 1 182 ? -35.356 7.161 51.534 1.00 93.31 182 LEU A CA 1
ATOM 1340 C C . LEU A 1 182 ? -36.831 7.555 51.360 1.00 93.31 182 LEU A C 1
ATOM 1342 O O . LEU A 1 182 ? -37.215 8.651 51.770 1.00 93.31 182 LEU A O 1
ATOM 1346 N N . SER A 1 183 ? -37.650 6.704 50.735 1.00 95.44 183 SER A N 1
ATOM 1347 C CA . SER A 1 183 ? -39.060 7.002 50.454 1.00 95.44 183 SER A CA 1
ATOM 1348 C C . SER A 1 183 ? -39.990 6.826 51.658 1.00 95.44 183 SER A C 1
ATOM 1350 O O . SER A 1 183 ? -41.039 7.473 51.698 1.00 95.44 183 SER A O 1
ATOM 1352 N N . ASP A 1 184 ? -39.606 6.007 52.644 1.00 93.12 184 ASP A N 1
ATOM 1353 C CA . ASP A 1 184 ? -40.380 5.787 53.868 1.00 93.12 184 ASP A CA 1
ATOM 1354 C C . ASP A 1 184 ? -39.706 6.434 55.096 1.00 93.12 184 ASP A C 1
ATOM 1356 O O . ASP A 1 184 ? -38.769 5.873 55.670 1.00 93.12 184 ASP A O 1
ATOM 1360 N N . PRO A 1 185 ? -40.191 7.601 55.561 1.00 89.88 185 PRO A N 1
ATOM 1361 C CA . PRO A 1 185 ? -39.638 8.278 56.732 1.00 89.88 185 PRO A CA 1
ATOM 1362 C C . PRO A 1 185 ? -39.914 7.555 58.062 1.00 89.88 185 PRO A C 1
ATOM 1364 O O . PRO A 1 185 ? -39.345 7.950 59.080 1.00 89.88 185 PRO A O 1
ATOM 1367 N N . ASN A 1 186 ? -40.774 6.531 58.079 1.00 93.94 186 ASN A N 1
ATOM 1368 C CA . ASN A 1 186 ? -41.086 5.731 59.266 1.00 93.94 186 ASN A CA 1
ATOM 1369 C C . ASN A 1 186 ? -40.480 4.319 59.210 1.00 93.94 186 ASN A C 1
ATOM 1371 O O . ASN A 1 186 ? -40.824 3.496 60.063 1.00 93.94 186 ASN A O 1
ATOM 1375 N N . ALA A 1 187 ? -39.593 4.046 58.245 1.00 92.69 187 ALA A N 1
ATOM 1376 C CA . ALA A 1 187 ? -38.929 2.755 58.108 1.00 92.69 187 ALA A CA 1
ATOM 1377 C C . ALA A 1 187 ? -38.281 2.318 59.430 1.00 92.69 187 ALA A C 1
ATOM 1379 O O . ALA A 1 187 ? -37.605 3.089 60.125 1.00 92.69 187 ALA A O 1
ATOM 1380 N N . THR A 1 188 ? -38.486 1.056 59.789 1.00 95.25 188 THR A N 1
ATOM 1381 C CA . THR A 1 188 ? -37.932 0.483 61.012 1.00 95.25 188 THR A CA 1
ATOM 1382 C C . THR A 1 188 ? -36.423 0.265 60.887 1.00 95.25 188 THR A C 1
ATO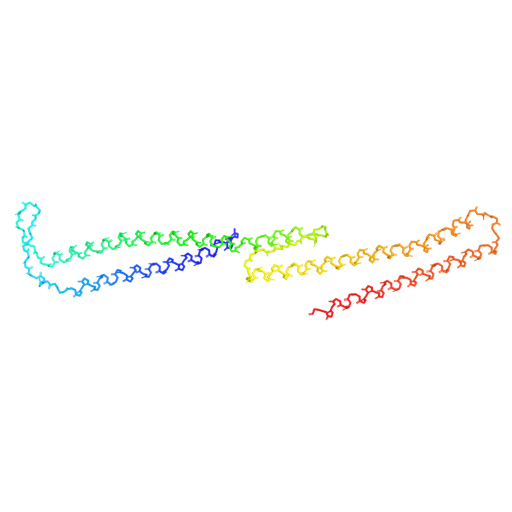M 1384 O O . THR A 1 188 ? -35.865 0.112 59.801 1.00 95.25 188 THR A O 1
ATOM 1387 N N . VAL A 1 189 ? -35.737 0.186 62.032 1.00 94.50 189 VAL A N 1
ATOM 1388 C CA . VAL A 1 189 ? -34.298 -0.139 62.081 1.00 94.50 189 VAL A CA 1
ATOM 1389 C C . VAL A 1 189 ? -33.990 -1.472 61.389 1.00 94.50 189 VAL A C 1
ATOM 1391 O O . VAL A 1 189 ? -32.917 -1.623 60.809 1.00 94.50 189 VAL A O 1
ATOM 1394 N N . GLU A 1 190 ? -34.915 -2.430 61.453 1.00 94.19 190 GLU A N 1
ATOM 1395 C CA . GLU A 1 190 ? -34.739 -3.746 60.840 1.00 94.19 190 GLU A CA 1
ATOM 1396 C C . GLU A 1 190 ? -34.835 -3.671 59.309 1.00 94.19 190 GLU A C 1
ATOM 1398 O O . GLU A 1 190 ? -33.952 -4.183 58.627 1.00 94.19 190 GLU A O 1
ATOM 1403 N N . GLU A 1 191 ? -35.818 -2.946 58.761 1.00 92.62 191 GLU A N 1
ATOM 1404 C CA . GLU A 1 191 ? -35.961 -2.729 57.309 1.00 92.62 191 GLU A CA 1
ATOM 1405 C C . GLU A 1 191 ? -34.755 -1.987 56.719 1.00 92.62 191 GLU A C 1
ATOM 1407 O O . GLU A 1 191 ? -34.209 -2.393 55.691 1.00 92.62 191 GLU A O 1
ATOM 1412 N N . LEU A 1 192 ? -34.277 -0.943 57.407 1.00 94.25 192 LEU A N 1
ATOM 1413 C CA . LEU A 1 192 ? -33.070 -0.216 57.006 1.00 94.25 192 LEU A CA 1
ATOM 1414 C C . LEU A 1 192 ? -31.822 -1.109 57.050 1.00 94.25 192 LEU A C 1
ATOM 1416 O O . LEU A 1 192 ? -30.955 -0.996 56.181 1.00 94.25 192 LEU A O 1
ATOM 1420 N N . ARG A 1 193 ? -31.720 -2.012 58.037 1.00 95.50 193 ARG A N 1
ATOM 1421 C CA . ARG A 1 193 ? -30.618 -2.982 58.126 1.00 95.50 193 ARG A CA 1
ATOM 1422 C C . ARG A 1 193 ? -30.664 -3.971 56.963 1.00 95.50 193 ARG A C 1
ATOM 1424 O O . ARG A 1 193 ? -29.633 -4.176 56.329 1.00 95.50 193 ARG A O 1
ATOM 1431 N N . THR A 1 194 ? -31.834 -4.523 56.644 1.00 94.56 194 THR A N 1
ATOM 1432 C CA . THR A 1 194 ? -32.003 -5.429 55.498 1.00 94.56 194 THR A CA 1
ATOM 1433 C C . THR A 1 194 ? -31.639 -4.744 54.180 1.00 94.56 194 THR A C 1
ATOM 1435 O O . THR A 1 194 ? -30.869 -5.299 53.398 1.00 94.56 194 THR A O 1
ATOM 1438 N N . SER A 1 195 ? -32.108 -3.514 53.951 1.00 94.19 195 SER A N 1
ATOM 1439 C CA . SER A 1 195 ? -31.755 -2.757 52.742 1.00 94.19 195 SER A CA 1
ATOM 1440 C C . SER A 1 195 ? -30.243 -2.494 52.653 1.00 94.19 195 SER A C 1
ATOM 1442 O O . SER A 1 195 ? -29.618 -2.716 51.613 1.00 94.19 195 SER A O 1
ATOM 1444 N N . ALA A 1 196 ? -29.604 -2.130 53.772 1.00 95.56 196 ALA A N 1
ATOM 1445 C CA . ALA A 1 196 ? -28.153 -1.948 53.835 1.00 95.56 196 ALA A CA 1
ATOM 1446 C C . ALA A 1 196 ? -27.369 -3.245 53.553 1.00 95.56 196 ALA A C 1
ATOM 1448 O O . ALA A 1 196 ? -26.310 -3.195 52.921 1.00 95.56 196 ALA A O 1
ATOM 1449 N N . GLU A 1 197 ? -27.871 -4.404 53.984 1.00 97.12 197 GLU A N 1
ATOM 1450 C CA . GLU A 1 197 ? -27.278 -5.711 53.675 1.00 97.12 197 GLU A CA 1
ATOM 1451 C C . GLU A 1 197 ? -27.347 -6.026 52.174 1.00 97.12 197 GLU A C 1
ATOM 1453 O O . GLU A 1 197 ? -26.330 -6.424 51.596 1.00 97.12 197 GLU A O 1
ATOM 1458 N N . ILE A 1 198 ? -28.485 -5.758 51.521 1.00 96.31 198 ILE A N 1
ATOM 1459 C CA . ILE A 1 198 ? -28.655 -5.933 50.067 1.00 96.31 198 ILE A CA 1
ATOM 1460 C C . ILE A 1 198 ? -27.698 -5.012 49.296 1.00 96.31 198 ILE A C 1
ATOM 1462 O O . ILE A 1 198 ? -26.981 -5.466 48.398 1.00 96.31 198 ILE A O 1
ATOM 1466 N N . VAL A 1 199 ? -27.624 -3.729 49.671 1.00 97.75 199 VAL A N 1
ATOM 1467 C CA . VAL A 1 199 ? -26.689 -2.756 49.072 1.00 97.75 199 VAL A CA 1
ATOM 1468 C C . VAL A 1 199 ? -25.238 -3.212 49.240 1.00 97.75 199 VAL A C 1
ATOM 1470 O O . VAL A 1 199 ? -24.442 -3.144 48.295 1.00 97.75 199 VAL A O 1
ATOM 1473 N N . ARG A 1 200 ? -24.880 -3.706 50.431 1.00 97.81 200 ARG A N 1
ATOM 1474 C CA . ARG A 1 200 ? -23.532 -4.202 50.720 1.00 97.81 200 ARG A CA 1
ATOM 1475 C C . ARG A 1 200 ? -23.182 -5.402 49.844 1.00 97.81 200 ARG A C 1
ATOM 1477 O O . ARG A 1 200 ? -22.089 -5.432 49.282 1.00 97.81 200 ARG A O 1
ATOM 1484 N N . GLU A 1 201 ? -24.086 -6.366 49.695 1.00 97.25 201 GLU A N 1
ATOM 1485 C CA . GLU A 1 201 ? -23.858 -7.531 48.835 1.00 97.25 201 GLU A CA 1
ATOM 1486 C C . GLU A 1 201 ? -23.723 -7.135 47.357 1.00 97.25 201 GLU A C 1
ATOM 1488 O O . GLU A 1 201 ? -22.807 -7.595 46.670 1.00 97.25 201 GLU A O 1
ATOM 1493 N N . ALA A 1 202 ? -24.580 -6.232 46.873 1.00 96.31 202 ALA A N 1
ATOM 1494 C CA . ALA A 1 202 ? -24.510 -5.722 45.506 1.00 96.31 202 ALA A CA 1
ATOM 1495 C C . ALA A 1 202 ? -23.181 -4.998 45.223 1.00 96.31 202 ALA A C 1
ATOM 1497 O O . ALA A 1 202 ? -22.604 -5.175 44.149 1.00 96.31 202 ALA A O 1
ATOM 1498 N N . THR A 1 203 ? -22.664 -4.247 46.200 1.00 97.25 203 THR A N 1
ATOM 1499 C CA . THR A 1 203 ? -21.359 -3.569 46.106 1.00 97.25 203 THR A CA 1
ATOM 1500 C C . THR A 1 203 ? -20.212 -4.577 46.033 1.00 97.25 203 THR A C 1
ATOM 1502 O O . THR A 1 203 ? -19.374 -4.481 45.143 1.00 97.25 203 THR A O 1
ATOM 1505 N N . ILE A 1 204 ? -20.216 -5.603 46.893 1.00 97.19 204 ILE A N 1
ATOM 1506 C CA . ILE A 1 204 ? -19.211 -6.683 46.863 1.00 97.19 204 ILE A CA 1
ATOM 1507 C C . ILE A 1 204 ? -19.210 -7.397 45.504 1.00 97.19 204 ILE A C 1
ATOM 1509 O O . ILE A 1 204 ? -18.151 -7.706 44.957 1.00 97.19 204 ILE A O 1
ATOM 1513 N N . ARG A 1 205 ? -20.395 -7.650 44.934 1.00 95.00 205 ARG A N 1
ATOM 1514 C CA . ARG A 1 205 ? -20.524 -8.267 43.607 1.00 95.00 205 ARG A CA 1
ATOM 1515 C C . ARG A 1 205 ? -19.965 -7.365 42.503 1.00 95.00 205 ARG A C 1
ATOM 1517 O O . ARG A 1 205 ? -19.290 -7.869 41.610 1.00 95.00 205 ARG A O 1
ATOM 1524 N N . ALA A 1 206 ? -20.222 -6.058 42.567 1.00 95.19 206 ALA A N 1
ATOM 1525 C CA . ALA A 1 206 ? -19.669 -5.094 41.618 1.00 95.19 206 ALA A CA 1
ATOM 1526 C C . ALA A 1 206 ? -18.132 -5.034 41.693 1.00 95.19 206 ALA A C 1
ATOM 1528 O O . ALA A 1 206 ? -17.483 -5.091 40.650 1.00 95.19 206 ALA A O 1
ATOM 1529 N N . ASP A 1 207 ? -17.552 -5.016 42.896 1.00 96.56 207 ASP A N 1
ATOM 1530 C CA . ASP A 1 207 ? -16.095 -5.047 43.088 1.00 96.56 207 ASP A CA 1
ATOM 1531 C C . ASP A 1 207 ? -15.471 -6.323 42.503 1.00 96.56 207 ASP A C 1
ATOM 1533 O O . ASP A 1 207 ? -14.500 -6.254 41.751 1.00 96.56 207 ASP A O 1
ATOM 1537 N N . ALA A 1 208 ? -16.063 -7.493 42.768 1.00 94.69 208 ALA A N 1
ATOM 1538 C CA . ALA A 1 208 ? -15.578 -8.761 42.218 1.00 94.69 208 ALA A CA 1
ATOM 1539 C C . ALA A 1 208 ? -15.619 -8.796 40.676 1.00 94.69 208 ALA A C 1
ATOM 1541 O O . ALA A 1 208 ? -14.719 -9.353 40.038 1.00 94.69 208 ALA A O 1
ATOM 1542 N N . LEU A 1 209 ? -16.644 -8.187 40.065 1.00 94.75 209 LEU A N 1
ATOM 1543 C CA . LEU A 1 209 ? -16.718 -8.020 38.612 1.00 94.75 209 LEU A CA 1
ATOM 1544 C C . LEU A 1 209 ? -15.611 -7.093 38.104 1.00 94.75 209 LEU A C 1
ATOM 1546 O O . LEU A 1 209 ? -14.936 -7.446 37.141 1.00 94.75 209 LEU A O 1
ATOM 1550 N N . ILE A 1 210 ? -15.382 -5.948 38.753 1.00 95.12 210 ILE A N 1
ATOM 1551 C CA . ILE A 1 210 ? -14.317 -5.004 38.374 1.00 95.12 210 ILE A CA 1
ATOM 1552 C C . ILE A 1 210 ? -12.944 -5.685 38.423 1.00 95.12 210 ILE A C 1
ATOM 1554 O O . ILE A 1 210 ? -12.195 -5.601 37.450 1.00 95.12 210 ILE A O 1
ATOM 1558 N N . GLU A 1 211 ? -12.637 -6.413 39.496 1.00 95.31 211 GLU A N 1
ATOM 1559 C CA . GLU A 1 211 ? -11.383 -7.169 39.623 1.00 95.31 211 GLU A CA 1
ATOM 1560 C C . GLU A 1 211 ? -11.226 -8.214 38.508 1.00 95.31 211 GLU A C 1
ATOM 1562 O O . GLU A 1 211 ? -10.172 -8.313 37.876 1.00 95.31 211 GLU A O 1
ATOM 1567 N N . SER A 1 212 ? -12.300 -8.944 38.192 1.00 93.38 212 SER A N 1
ATOM 1568 C CA . SER A 1 212 ? -12.299 -9.931 37.103 1.00 93.38 212 SER A CA 1
ATOM 1569 C C . SER A 1 212 ? -12.047 -9.282 35.735 1.00 93.38 212 SER A C 1
ATOM 1571 O O . SER A 1 212 ? -11.280 -9.809 34.927 1.00 93.38 212 SER A O 1
ATOM 1573 N N . LEU A 1 213 ? -12.652 -8.117 35.476 1.00 93.12 213 LEU A N 1
ATOM 1574 C CA . LEU A 1 213 ? -12.461 -7.350 34.240 1.00 93.12 213 LEU A CA 1
ATOM 1575 C C . LEU A 1 213 ? -11.025 -6.810 34.122 1.00 93.12 213 LEU A C 1
ATOM 1577 O O . LEU A 1 213 ? -10.440 -6.871 33.040 1.00 93.12 213 LEU A O 1
ATOM 1581 N N . LEU A 1 214 ? -10.439 -6.316 35.218 1.00 91.56 214 LEU A N 1
ATOM 1582 C CA . LEU A 1 214 ? -9.054 -5.828 35.254 1.00 91.56 214 LEU A CA 1
ATOM 1583 C C . LEU A 1 214 ? -8.037 -6.955 35.039 1.00 91.56 214 LEU A C 1
ATOM 1585 O O . LEU A 1 214 ? -7.038 -6.757 34.340 1.00 91.56 214 LEU A O 1
ATOM 1589 N N . LEU A 1 215 ? -8.295 -8.134 35.610 1.00 92.44 215 LEU A N 1
ATOM 1590 C CA . LEU A 1 215 ? -7.462 -9.317 35.413 1.00 92.44 215 LEU A CA 1
ATOM 1591 C C . LEU A 1 215 ? -7.498 -9.782 33.954 1.00 92.44 215 LEU A C 1
ATOM 1593 O O . LEU A 1 215 ? -6.441 -10.024 33.367 1.00 92.44 215 LEU A O 1
ATOM 1597 N N . LEU A 1 216 ? -8.688 -9.833 33.343 1.00 88.94 216 LEU A N 1
ATOM 1598 C CA . LEU A 1 216 ? -8.830 -10.202 31.935 1.00 88.94 216 LEU A CA 1
ATOM 1599 C C . LEU A 1 216 ? -8.106 -9.205 31.018 1.00 88.94 216 LEU A C 1
ATOM 1601 O O . LEU A 1 216 ? -7.281 -9.623 30.207 1.00 88.94 216 LEU A O 1
ATOM 1605 N N . ALA A 1 217 ? -8.319 -7.901 31.215 1.00 86.50 217 ALA A N 1
ATOM 1606 C CA . ALA A 1 217 ? -7.665 -6.856 30.424 1.00 86.50 217 ALA A CA 1
ATOM 1607 C C . ALA A 1 217 ? -6.126 -6.918 30.506 1.00 86.50 217 ALA A C 1
ATOM 1609 O O . ALA A 1 217 ? -5.434 -6.665 29.520 1.00 86.50 217 ALA A O 1
ATOM 1610 N N . ARG A 1 218 ? -5.569 -7.283 31.670 1.00 86.06 218 ARG A N 1
ATOM 1611 C CA . ARG A 1 218 ? -4.119 -7.474 31.831 1.00 86.06 218 ARG A CA 1
ATOM 1612 C C . ARG A 1 218 ? -3.619 -8.714 31.089 1.00 86.06 218 ARG A C 1
ATOM 1614 O O . ARG A 1 218 ? -2.571 -8.644 30.455 1.00 86.06 218 ARG A O 1
ATOM 1621 N N . SER A 1 219 ? -4.373 -9.813 31.133 1.00 85.56 219 SER A N 1
ATOM 1622 C CA . SER A 1 219 ? -4.009 -11.050 30.432 1.00 85.56 219 SER A CA 1
ATOM 1623 C C . SER A 1 219 ? -4.032 -10.900 28.906 1.00 85.56 219 SER A C 1
ATOM 1625 O O . SER A 1 219 ? -3.130 -11.395 28.233 1.00 85.56 219 SER A O 1
ATOM 1627 N N . GLU A 1 220 ? -4.998 -10.153 28.357 1.00 80.69 220 GLU A N 1
ATOM 1628 C CA . GLU A 1 220 ? -5.059 -9.852 26.921 1.00 80.69 220 GLU A CA 1
ATOM 1629 C C . GLU A 1 220 ? -3.844 -9.019 26.476 1.00 80.69 220 GLU A C 1
ATOM 1631 O O . GLU A 1 220 ? -3.215 -9.336 25.467 1.00 80.69 220 GLU A O 1
ATOM 1636 N N . ALA A 1 221 ? -3.437 -8.025 27.275 1.00 76.19 221 ALA A N 1
ATOM 1637 C CA . ALA A 1 221 ? -2.264 -7.196 26.989 1.00 76.19 221 ALA A CA 1
ATOM 1638 C C . ALA A 1 221 ? -0.923 -7.958 27.072 1.00 76.19 221 ALA A C 1
ATOM 1640 O O . ALA A 1 221 ? 0.046 -7.591 26.403 1.00 76.19 221 ALA A O 1
ATOM 1641 N N . GLU A 1 222 ? -0.832 -8.999 27.904 1.00 77.69 222 GLU A N 1
ATOM 1642 C CA . GLU A 1 222 ? 0.348 -9.870 27.985 1.00 77.69 222 GLU A CA 1
ATOM 1643 C C . GLU A 1 222 ? 0.397 -10.880 26.833 1.00 77.69 222 GLU A C 1
ATOM 1645 O O . GLU A 1 222 ? 1.462 -11.077 26.242 1.00 77.69 222 GLU A O 1
ATOM 1650 N N . ALA A 1 223 ? -0.746 -11.459 26.455 1.00 71.44 223 ALA A N 1
ATOM 1651 C CA . ALA A 1 223 ? -0.849 -12.349 25.300 1.00 71.44 223 ALA A CA 1
ATOM 1652 C C . ALA A 1 223 ? -0.452 -11.641 23.994 1.00 71.44 223 ALA A C 1
ATOM 1654 O O . ALA A 1 223 ? 0.222 -12.229 23.150 1.00 71.44 223 ALA A O 1
ATOM 1655 N N . GLU A 1 224 ? -0.797 -10.361 23.847 1.00 64.19 224 GLU A N 1
ATOM 1656 C CA . GLU A 1 224 ? -0.451 -9.568 22.664 1.00 64.19 224 GLU A CA 1
ATOM 1657 C C . GLU A 1 224 ? 1.059 -9.271 22.558 1.00 64.19 224 GLU A C 1
ATOM 1659 O O . GLU A 1 224 ? 1.601 -9.193 21.456 1.00 64.19 224 GLU A O 1
ATOM 1664 N N . LYS A 1 225 ? 1.775 -9.185 23.688 1.00 60.84 225 LYS A N 1
ATOM 1665 C CA . LYS A 1 225 ? 3.237 -8.979 23.721 1.00 60.84 225 LYS A CA 1
ATOM 1666 C C . LYS A 1 225 ? 4.056 -10.242 23.458 1.00 60.84 225 LYS A C 1
ATOM 1668 O O . LYS A 1 225 ? 5.213 -10.117 23.081 1.00 60.84 225 LYS A O 1
ATOM 1673 N N . GLY A 1 226 ? 3.495 -11.431 23.679 1.00 53.44 226 GLY A N 1
ATOM 1674 C CA . GLY A 1 226 ? 4.191 -12.707 23.466 1.00 53.44 226 GLY A CA 1
ATOM 1675 C C . GLY A 1 226 ? 4.167 -13.224 22.022 1.00 53.44 226 GLY A C 1
ATOM 1676 O O . GLY A 1 226 ? 4.787 -14.246 21.741 1.00 53.44 226 GLY A O 1
ATOM 1677 N N . VAL A 1 227 ? 3.432 -12.557 21.124 1.00 51.09 227 VAL A N 1
ATOM 1678 C CA . VAL A 1 227 ? 3.227 -12.962 19.715 1.00 51.09 227 VAL A CA 1
ATOM 1679 C C . VAL A 1 227 ? 4.031 -12.086 18.729 1.00 51.09 227 VAL A C 1
ATOM 1681 O O . VAL A 1 227 ? 4.020 -12.348 17.526 1.00 51.09 227 VAL A O 1
ATOM 1684 N N . LEU A 1 228 ? 4.750 -11.072 19.223 1.00 41.72 228 LEU A N 1
ATOM 1685 C CA . LEU A 1 228 ? 5.727 -10.267 18.472 1.00 41.72 228 LEU A CA 1
ATOM 1686 C C . LEU A 1 228 ? 7.156 -10.698 18.817 1.00 41.72 228 LEU A C 1
ATOM 1688 O O . LEU A 1 228 ? 8.002 -10.652 17.898 1.00 41.72 228 LEU A O 1
#

Secondary structure (DSSP, 8-state):
----HHHHHHHHHHHHHHHHHHHHHHHHHHHHHHHHHHS-PPPTT-EEEEE-TTS-EEEEEHHHHHHHHHHHHHHHHHHHHHHHHHHHHHHHHHHHHHHHHHHTHHHHHHHHHHHH--TTTTT------S-SSHHHHHHHHHHHHHHHHHHHHHHHHHHHHHHHHHHHHHHHHHHHHHHHHHH-TT--HHHHHHHHHHHHHHHHHHHHHHHHHHHHHHHHHHHHHT--

Radius of gyration: 44.21 Å; chains: 1; bounding box: 88×33×133 Å

pLDDT: mean 82.66, std 10.22, range [41.12, 97.81]

Foldseek 3Di:
DPDPVLNVQLCVQLVVQLVVLVVVLVVVLVVLVVVLVPPDFDDQQDWDFDQDPVRDTDTDGSVVVSVVVSVVVNVVSCVVSVVVSVVSSVVRSVVSSVVSVVVCPLVVLVVVLVVVDDLVSLPDASPDPDDPDPSVVVSVVVNVVSVVVNVVVVVVVVLVVVLVVQLVVLVVLLVVLVVVVVVDPPDDPVSNVVSVVSNVVSVVSNVVSVVVSVVVVVVVVVVVVVVD